Protein AF-A0A2H1V3Q8-F1 (afdb_monomer_lite)

Radius of gyration: 30.47 Å; chains: 1; bounding box: 80×44×87 Å

Structure (mmCIF, N/CA/C/O backbone):
data_AF-A0A2H1V3Q8-F1
#
_entry.id   AF-A0A2H1V3Q8-F1
#
loop_
_atom_site.group_PDB
_atom_site.id
_atom_site.type_symbol
_atom_site.label_atom_id
_atom_site.label_alt_id
_atom_site.label_comp_id
_atom_site.label_asym_id
_atom_site.label_entity_id
_atom_site.label_seq_id
_atom_site.pdbx_PDB_ins_code
_atom_site.Cartn_x
_atom_site.Cartn_y
_atom_site.Cartn_z
_atom_site.occupancy
_atom_site.B_iso_or_equiv
_atom_site.auth_seq_id
_atom_site.auth_comp_id
_atom_site.auth_asym_id
_atom_site.auth_atom_id
_atom_site.pdbx_PDB_model_num
ATOM 1 N N . MET A 1 1 ? 5.067 -3.163 21.304 1.00 70.62 1 MET A N 1
ATOM 2 C CA . MET A 1 1 ? 4.762 -2.898 19.875 1.00 70.62 1 MET A CA 1
ATOM 3 C C . MET A 1 1 ? 5.291 -3.919 18.866 1.00 70.62 1 MET A C 1
ATOM 5 O O . MET A 1 1 ? 4.981 -3.792 17.690 1.00 70.62 1 MET A O 1
ATOM 9 N N . ARG A 1 2 ? 6.095 -4.926 19.246 1.00 89.44 2 ARG A N 1
ATOM 10 C CA . ARG A 1 2 ? 6.571 -5.943 18.286 1.00 89.44 2 ARG A CA 1
ATOM 11 C C . ARG A 1 2 ? 5.423 -6.778 17.700 1.00 89.44 2 ARG A C 1
ATOM 13 O O . ARG A 1 2 ? 5.273 -6.807 16.493 1.00 89.44 2 ARG A O 1
ATOM 20 N N . TYR A 1 3 ? 4.534 -7.280 18.555 1.00 93.00 3 TYR A N 1
ATOM 21 C CA . TYR A 1 3 ? 3.376 -8.069 18.127 1.00 93.00 3 TYR A CA 1
ATOM 22 C C . TYR A 1 3 ? 2.472 -7.356 17.104 1.00 93.00 3 TYR A C 1
ATOM 24 O O . TYR A 1 3 ? 2.103 -7.949 16.103 1.00 93.00 3 TYR A O 1
ATOM 32 N N . LEU A 1 4 ? 2.186 -6.057 17.292 1.00 94.38 4 LEU A N 1
ATOM 33 C CA . LEU A 1 4 ? 1.396 -5.279 16.326 1.00 94.38 4 LEU A CA 1
ATOM 34 C C . LEU A 1 4 ? 2.065 -5.185 14.949 1.00 94.38 4 LEU A C 1
ATOM 36 O O . LEU A 1 4 ? 1.365 -5.090 13.951 1.00 94.38 4 LEU A O 1
ATOM 40 N N . ARG A 1 5 ? 3.401 -5.175 14.891 1.00 94.12 5 ARG A N 1
ATOM 41 C CA . ARG A 1 5 ? 4.148 -5.106 13.629 1.00 94.12 5 ARG A CA 1
ATOM 42 C C . ARG A 1 5 ? 4.203 -6.453 12.927 1.00 94.12 5 ARG A C 1
ATOM 44 O O . ARG A 1 5 ? 4.093 -6.480 11.70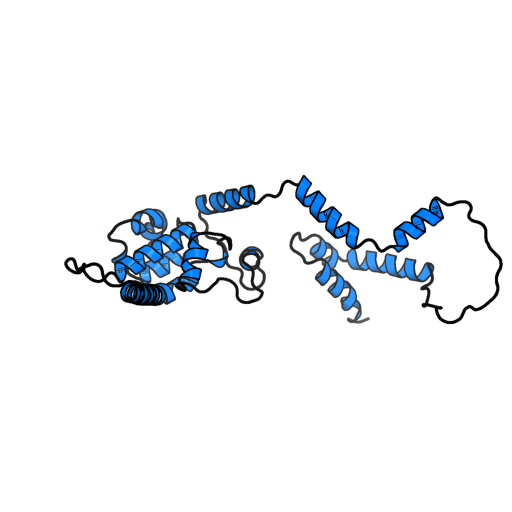6 1.00 94.12 5 ARG A O 1
ATOM 51 N N . ASP A 1 6 ? 4.365 -7.517 13.705 1.00 93.56 6 ASP A N 1
ATOM 52 C CA . ASP A 1 6 ? 4.513 -8.882 13.208 1.00 93.56 6 ASP A CA 1
ATOM 53 C C . ASP A 1 6 ? 3.163 -9.440 12.717 1.00 93.56 6 ASP A C 1
ATOM 55 O O . ASP A 1 6 ? 3.087 -10.018 11.641 1.00 93.56 6 ASP A O 1
ATOM 59 N N . GLU A 1 7 ? 2.076 -9.161 13.443 1.00 94.19 7 GLU A N 1
ATOM 60 C CA . GLU A 1 7 ? 0.711 -9.621 13.137 1.00 94.19 7 GLU A CA 1
ATOM 61 C C . GLU A 1 7 ? -0.186 -8.495 12.601 1.00 94.19 7 GLU A C 1
ATOM 63 O O . GLU A 1 7 ? -1.403 -8.478 12.814 1.00 94.19 7 GLU A O 1
ATOM 68 N N . PHE A 1 8 ? 0.410 -7.508 11.924 1.00 94.75 8 PHE A N 1
ATOM 69 C CA . PHE A 1 8 ? -0.298 -6.293 11.522 1.00 94.75 8 PHE A CA 1
ATOM 70 C C . PHE A 1 8 ? -1.558 -6.573 10.684 1.00 94.75 8 PHE A C 1
ATOM 72 O O . PHE A 1 8 ? -2.631 -6.096 11.068 1.00 94.75 8 PHE A O 1
ATOM 79 N N . PRO A 1 9 ? -1.512 -7.359 9.587 1.00 93.06 9 PRO A N 1
ATOM 80 C CA . PRO A 1 9 ? -2.703 -7.620 8.780 1.00 93.06 9 PRO A CA 1
ATOM 81 C C . PRO A 1 9 ? -3.787 -8.357 9.576 1.00 93.06 9 PRO A C 1
ATOM 83 O O . PRO A 1 9 ? -4.965 -8.006 9.479 1.00 93.06 9 PRO A O 1
ATOM 86 N N . THR A 1 10 ? -3.387 -9.326 10.405 1.00 94.31 10 THR A N 1
ATOM 87 C CA . THR A 1 10 ? -4.274 -10.129 11.256 1.00 94.31 10 THR A CA 1
ATOM 88 C C . THR A 1 10 ? -5.027 -9.243 12.246 1.00 94.31 10 THR A C 1
ATOM 90 O O . THR A 1 10 ? -6.260 -9.220 12.254 1.00 94.31 10 THR A O 1
ATOM 93 N N . ILE A 1 11 ? -4.302 -8.438 13.026 1.00 95.00 11 ILE A N 1
ATOM 94 C CA . ILE A 1 11 ? -4.870 -7.552 14.051 1.00 95.00 11 ILE A CA 1
ATOM 95 C C . ILE A 1 11 ? -5.760 -6.485 13.416 1.00 95.00 11 ILE A C 1
ATOM 97 O O . ILE A 1 11 ? -6.871 -6.228 13.885 1.00 95.00 11 ILE A O 1
ATOM 101 N N . MET A 1 12 ? -5.299 -5.876 12.324 1.00 95.50 12 MET A N 1
ATOM 102 C CA . MET A 1 12 ? -6.050 -4.822 11.650 1.00 95.50 12 MET A CA 1
ATOM 103 C C . MET A 1 12 ? -7.284 -5.361 10.927 1.00 95.50 12 MET A C 1
ATO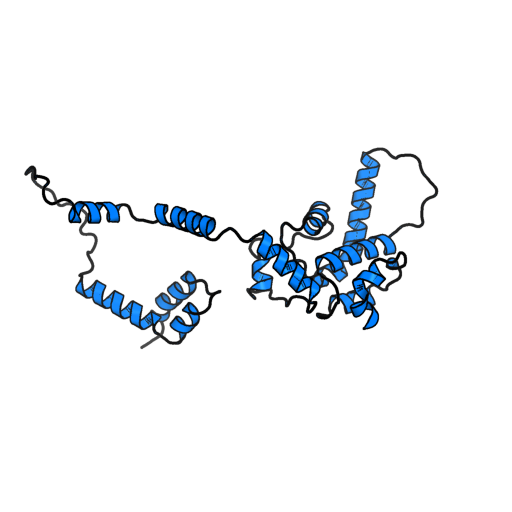M 105 O O . MET A 1 12 ? -8.206 -4.596 10.656 1.00 95.50 12 MET A O 1
ATOM 109 N N . SER A 1 13 ? -7.346 -6.664 10.638 1.00 93.94 13 SER A N 1
ATOM 110 C CA . SER A 1 13 ? -8.545 -7.284 10.080 1.00 93.94 13 SER A CA 1
ATOM 111 C C . SER A 1 13 ? -9.676 -7.453 11.106 1.00 93.94 13 SER A C 1
ATOM 113 O O . SER A 1 13 ? -10.846 -7.498 10.714 1.00 93.94 13 SER A O 1
ATOM 115 N N . ALA A 1 14 ? -9.352 -7.482 12.403 1.00 93.06 14 ALA A N 1
ATOM 116 C CA . ALA A 1 14 ? -10.314 -7.702 13.474 1.00 93.06 14 ALA A CA 1
ATOM 117 C C . ALA A 1 14 ? -11.310 -6.538 13.624 1.00 93.06 14 ALA A C 1
ATOM 119 O O . ALA A 1 14 ? -10.984 -5.365 13.422 1.00 93.06 14 ALA A O 1
ATOM 120 N N . GLY A 1 15 ? -12.534 -6.847 14.066 1.00 88.31 15 GLY A N 1
ATOM 121 C CA . GLY A 1 15 ? -13.570 -5.836 14.321 1.00 88.31 15 GLY A CA 1
ATOM 122 C C . GLY A 1 15 ? -13.213 -4.844 15.438 1.00 88.31 15 GLY A C 1
ATOM 123 O O . GLY A 1 15 ? -13.763 -3.749 15.498 1.00 88.31 15 GLY A O 1
ATOM 124 N N . SER A 1 16 ? -12.257 -5.195 16.300 1.00 90.06 16 SER A N 1
ATOM 125 C CA . SER A 1 16 ? -11.745 -4.347 17.378 1.00 90.06 16 SER A CA 1
ATOM 126 C C . SER A 1 16 ? -10.617 -3.404 16.948 1.00 90.06 16 SER A C 1
ATOM 128 O O . SER A 1 16 ? -10.132 -2.651 17.794 1.00 90.06 16 SER A O 1
ATOM 130 N N . CYS A 1 17 ? -10.212 -3.394 15.669 1.00 92.50 17 CYS A N 1
ATOM 131 C CA . CYS A 1 17 ? -9.085 -2.582 15.195 1.00 92.50 17 CYS A CA 1
ATOM 132 C C . CYS A 1 17 ? -9.222 -1.097 15.568 1.00 92.50 17 CYS A C 1
ATOM 134 O O . CYS A 1 17 ? -8.242 -0.493 15.982 1.00 92.50 17 CYS A O 1
ATOM 136 N N . GLY A 1 18 ? -10.434 -0.528 15.556 1.00 91.06 18 GLY A N 1
ATOM 137 C CA . GLY A 1 18 ? -10.679 0.869 15.943 1.00 91.06 18 GLY A CA 1
ATOM 138 C C . GLY A 1 18 ? -10.315 1.231 17.393 1.00 91.06 18 GLY A C 1
ATOM 139 O O . GLY A 1 18 ? -10.232 2.412 17.714 1.00 91.06 18 GLY A O 1
ATOM 140 N N . ARG A 1 19 ? -10.071 0.246 18.273 1.00 91.94 19 ARG A N 1
ATOM 141 C CA . ARG A 1 19 ? -9.612 0.469 19.660 1.00 91.94 19 ARG A CA 1
ATOM 142 C C . ARG A 1 19 ? -8.103 0.689 19.770 1.00 91.94 19 ARG A C 1
ATOM 144 O O . ARG A 1 19 ? -7.624 1.071 20.834 1.00 91.94 19 ARG A O 1
ATOM 151 N N . ILE A 1 20 ? -7.350 0.415 18.706 1.00 93.62 20 ILE A N 1
ATOM 152 C CA . ILE A 1 20 ? -5.897 0.590 18.695 1.00 93.62 20 ILE A CA 1
ATOM 153 C C . ILE A 1 20 ? -5.599 2.093 18.782 1.00 93.62 20 ILE A C 1
ATOM 155 O O . ILE A 1 20 ? -6.117 2.856 17.960 1.00 93.62 20 ILE A O 1
ATOM 159 N N . PRO A 1 21 ? -4.779 2.546 19.747 1.00 93.44 21 PRO A N 1
ATOM 160 C CA . PRO A 1 21 ? -4.466 3.960 19.876 1.00 93.44 21 PRO A CA 1
ATOM 161 C C . PRO A 1 21 ? -3.653 4.432 18.668 1.00 93.44 21 PRO A C 1
ATOM 163 O O . PRO A 1 21 ? -2.758 3.733 18.189 1.00 93.44 21 PRO A O 1
ATOM 166 N N . GLY A 1 22 ? -3.935 5.648 18.195 1.00 92.62 22 GLY A N 1
ATOM 167 C CA . GLY A 1 22 ? -3.263 6.216 17.022 1.00 92.62 22 GLY A CA 1
ATOM 168 C C . GLY A 1 22 ? -1.739 6.305 17.171 1.00 92.62 22 GLY A C 1
ATOM 169 O O . GLY A 1 22 ? -1.027 6.134 16.188 1.00 92.62 22 GLY A O 1
ATOM 170 N N . SER A 1 23 ? -1.231 6.481 18.397 1.00 94.25 23 SER A N 1
ATOM 171 C CA . SER A 1 23 ? 0.207 6.468 18.702 1.00 94.25 23 SER A CA 1
ATOM 172 C C . SER A 1 23 ? 0.860 5.099 18.486 1.00 94.25 23 SER A C 1
ATOM 174 O O . SER A 1 23 ? 1.984 5.020 18.002 1.00 94.25 23 SER A O 1
ATOM 176 N N . ALA A 1 24 ? 0.155 4.005 18.793 1.00 94.44 24 ALA A N 1
ATOM 177 C CA . ALA A 1 24 ? 0.656 2.661 18.508 1.00 94.44 24 ALA A CA 1
ATOM 178 C C . ALA A 1 24 ? 0.718 2.394 17.009 1.00 94.44 24 ALA A C 1
ATOM 180 O O . ALA A 1 24 ? 1.655 1.767 16.511 1.00 94.44 24 ALA A O 1
ATOM 181 N N . LEU A 1 25 ? -0.292 2.886 16.293 1.00 95.12 25 LEU A N 1
ATOM 182 C CA . LEU A 1 25 ? -0.381 2.744 14.853 1.00 95.12 25 LEU A CA 1
ATOM 183 C C . LEU A 1 25 ? 0.705 3.563 14.144 1.00 95.12 25 LEU A C 1
ATOM 185 O O . LEU A 1 25 ? 1.335 3.053 13.221 1.00 95.12 25 LEU A O 1
ATOM 189 N N . SER A 1 26 ? 0.984 4.788 14.601 1.00 95.31 26 SER A N 1
ATOM 190 C CA . SER A 1 26 ? 2.069 5.603 14.048 1.00 95.31 26 SER A CA 1
ATOM 191 C C . SER A 1 26 ? 3.443 4.971 14.289 1.00 95.31 26 SER A C 1
ATOM 193 O O . SER A 1 26 ? 4.238 4.881 13.354 1.00 95.31 26 SER A O 1
ATOM 195 N N . GLU A 1 27 ? 3.708 4.447 15.490 1.00 95.06 27 GLU A N 1
ATOM 196 C CA . GLU A 1 27 ? 4.962 3.745 15.797 1.00 95.06 27 GLU A CA 1
ATOM 197 C C . GLU A 1 27 ? 5.144 2.489 14.924 1.00 95.06 27 GLU A C 1
ATOM 199 O O . GLU A 1 27 ? 6.227 2.246 14.381 1.00 95.06 27 GLU A O 1
ATOM 204 N N . ALA A 1 28 ? 4.073 1.713 14.723 1.00 95.19 28 ALA A N 1
ATOM 205 C CA . ALA A 1 28 ? 4.101 0.537 13.857 1.00 95.19 28 ALA A CA 1
ATOM 206 C C . ALA A 1 28 ? 4.365 0.906 12.385 1.00 95.19 28 ALA A C 1
ATOM 208 O O . ALA A 1 28 ? 5.244 0.311 11.758 1.00 95.19 28 ALA A O 1
ATOM 209 N N . LEU A 1 29 ? 3.658 1.907 11.846 1.00 94.56 29 LEU A N 1
ATOM 210 C CA . LEU A 1 29 ? 3.793 2.348 10.451 1.00 94.56 29 LEU A CA 1
ATOM 211 C C . LEU A 1 29 ? 5.137 3.025 10.162 1.00 94.56 29 LEU A C 1
ATOM 213 O O . LEU A 1 29 ? 5.657 2.890 9.051 1.00 94.56 29 LEU A O 1
ATOM 217 N N . ALA A 1 30 ? 5.721 3.723 11.137 1.00 93.00 30 ALA A N 1
ATOM 218 C CA . ALA A 1 30 ? 7.053 4.307 11.002 1.00 93.00 30 ALA A CA 1
ATOM 219 C C . ALA A 1 30 ? 8.138 3.228 10.833 1.00 93.00 30 ALA A C 1
ATOM 221 O O . ALA A 1 30 ? 9.133 3.444 10.135 1.00 93.00 30 ALA A O 1
ATOM 222 N N . SER A 1 31 ? 7.931 2.046 11.423 1.00 92.56 31 SER A N 1
ATOM 223 C CA . SER A 1 31 ? 8.904 0.958 11.395 1.00 92.56 31 SER A CA 1
ATOM 224 C C . SER A 1 31 ? 9.103 0.384 9.980 1.00 92.56 31 SER A C 1
ATOM 226 O O . SER A 1 31 ? 8.129 0.054 9.300 1.00 92.56 31 SER A O 1
ATOM 228 N N . PRO A 1 32 ? 10.356 0.188 9.524 1.00 90.12 32 PRO A N 1
ATOM 229 C CA . PRO A 1 32 ? 10.631 -0.464 8.243 1.00 90.12 32 PRO A CA 1
ATOM 230 C C . PRO A 1 32 ? 10.339 -1.973 8.254 1.00 90.12 32 PRO A C 1
ATOM 232 O O . PRO A 1 32 ? 10.250 -2.562 7.185 1.00 90.12 32 PRO A O 1
ATOM 235 N N . PHE A 1 33 ? 10.160 -2.587 9.428 1.00 91.94 33 PHE A N 1
ATOM 236 C CA . PHE A 1 33 ? 9.947 -4.032 9.603 1.00 91.94 33 PHE A CA 1
ATOM 237 C C . PHE A 1 33 ? 8.475 -4.430 9.790 1.00 91.94 33 PHE A C 1
ATOM 239 O O . PHE A 1 33 ? 8.187 -5.533 10.250 1.00 91.94 33 PHE A O 1
ATOM 246 N N . LEU A 1 34 ? 7.540 -3.527 9.482 1.00 93.44 34 LEU A N 1
ATOM 247 C CA . LEU A 1 34 ? 6.111 -3.835 9.483 1.00 93.44 34 LEU A CA 1
ATOM 248 C C . LEU A 1 34 ? 5.831 -5.006 8.526 1.00 93.44 34 LEU A C 1
ATOM 250 O O . LEU A 1 34 ? 6.180 -4.916 7.349 1.00 93.44 34 LEU A O 1
ATOM 254 N N . GLN A 1 35 ? 5.187 -6.069 9.012 1.00 93.25 35 GLN A N 1
ATOM 255 C CA . GLN A 1 35 ? 4.843 -7.252 8.215 1.00 93.25 35 GLN A CA 1
ATOM 256 C C . GLN A 1 35 ? 3.577 -7.010 7.378 1.00 93.25 35 GLN A C 1
ATOM 258 O O . 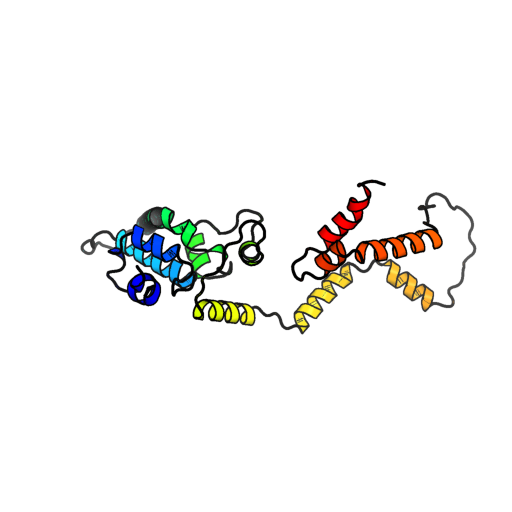GLN A 1 35 ? 2.560 -7.685 7.529 1.00 93.25 35 GLN A O 1
ATOM 263 N N . ALA A 1 36 ? 3.609 -5.973 6.544 1.00 91.88 36 ALA A N 1
ATOM 264 C CA . ALA A 1 36 ? 2.527 -5.622 5.637 1.00 91.88 36 ALA A CA 1
ATOM 265 C C . ALA A 1 36 ? 3.069 -4.866 4.419 1.00 91.88 36 ALA A C 1
ATOM 267 O O . ALA A 1 36 ? 3.982 -4.045 4.549 1.00 91.88 36 ALA A O 1
ATOM 268 N N . SER A 1 37 ? 2.478 -5.104 3.247 1.00 90.50 37 SER A N 1
ATOM 269 C CA . SER A 1 37 ? 2.696 -4.252 2.073 1.00 90.50 37 SER A CA 1
ATOM 270 C C . SER A 1 37 ? 2.075 -2.868 2.266 1.00 90.50 37 SER A C 1
ATOM 272 O O . SER A 1 37 ? 1.201 -2.681 3.116 1.00 90.50 37 SER A O 1
ATOM 274 N N . GLU A 1 38 ? 2.482 -1.875 1.470 1.00 89.62 38 GLU A N 1
ATOM 275 C CA . GLU A 1 38 ? 1.900 -0.525 1.578 1.00 89.62 38 GLU A CA 1
ATOM 276 C C . GLU A 1 38 ? 0.400 -0.520 1.236 1.00 89.62 38 GLU A C 1
ATOM 278 O O . GLU A 1 38 ? -0.382 0.207 1.849 1.00 89.62 38 GLU A O 1
ATOM 283 N N . ALA A 1 39 ? -0.041 -1.404 0.334 1.00 89.25 39 ALA A N 1
ATOM 284 C CA . ALA A 1 39 ? -1.456 -1.585 0.015 1.00 89.25 39 ALA A CA 1
ATOM 285 C C . ALA A 1 39 ? -2.231 -2.177 1.204 1.00 89.25 39 ALA A C 1
ATOM 287 O O . ALA A 1 39 ? -3.333 -1.722 1.534 1.00 89.25 39 ALA A O 1
ATOM 288 N N . GLN A 1 40 ? -1.652 -3.175 1.881 1.00 92.38 40 GLN A N 1
ATOM 289 C CA . GLN A 1 40 ? -2.215 -3.745 3.106 1.00 92.38 40 GLN A CA 1
ATOM 290 C C . GLN A 1 40 ? -2.250 -2.713 4.237 1.00 92.38 40 GLN A C 1
ATOM 292 O O . GLN A 1 40 ? -3.274 -2.601 4.914 1.00 92.38 40 GLN A O 1
ATOM 297 N N . ALA A 1 41 ? -1.183 -1.928 4.403 1.00 93.94 41 ALA A N 1
ATOM 298 C CA . ALA A 1 41 ? -1.107 -0.844 5.373 1.00 93.94 41 ALA A CA 1
ATOM 299 C C . ALA A 1 41 ? -2.198 0.203 5.121 1.00 93.94 41 ALA A C 1
ATOM 301 O O . ALA A 1 41 ? -2.988 0.490 6.019 1.00 93.94 41 ALA A O 1
ATOM 302 N N . LEU A 1 42 ? -2.333 0.701 3.890 1.00 93.75 42 LEU A N 1
ATOM 303 C CA . LEU A 1 42 ? -3.369 1.671 3.536 1.00 93.75 42 LEU A CA 1
ATOM 304 C C . LEU A 1 42 ? -4.781 1.115 3.793 1.00 93.75 42 LEU A C 1
ATOM 306 O O . LEU A 1 42 ? -5.601 1.778 4.432 1.00 93.75 42 LEU A O 1
ATOM 310 N N . ARG A 1 43 ? -5.063 -0.125 3.372 1.00 94.50 43 ARG A N 1
ATOM 311 C CA . ARG A 1 43 ? -6.359 -0.786 3.616 1.00 94.50 43 ARG A CA 1
ATOM 312 C C . ARG A 1 43 ? -6.662 -0.936 5.109 1.00 94.50 43 ARG A C 1
ATOM 314 O O . ARG A 1 43 ? -7.793 -0.696 5.537 1.00 94.50 43 ARG A O 1
ATOM 321 N N . ALA A 1 44 ? -5.669 -1.345 5.890 1.00 94.94 44 ALA A N 1
ATOM 322 C CA . ALA A 1 44 ? -5.777 -1.519 7.331 1.00 94.94 44 ALA A CA 1
ATOM 323 C C . ALA A 1 44 ? -6.072 -0.193 8.037 1.00 94.94 44 ALA A C 1
ATOM 325 O O . ALA A 1 44 ? -6.996 -0.122 8.847 1.00 94.94 44 ALA A O 1
ATOM 326 N N . VAL A 1 45 ? -5.344 0.873 7.699 1.00 95.00 45 VAL A N 1
ATOM 327 C CA . VAL A 1 45 ? -5.550 2.182 8.326 1.00 95.00 45 VAL A CA 1
ATOM 328 C C . VAL A 1 45 ? -6.895 2.789 7.918 1.00 95.00 45 VAL A C 1
ATOM 330 O O . VAL A 1 45 ? -7.577 3.354 8.768 1.00 95.00 45 VAL A O 1
ATOM 333 N N . LEU A 1 46 ? -7.348 2.606 6.673 1.00 93.31 46 LEU A N 1
ATOM 334 C CA . LEU A 1 46 ? -8.704 3.003 6.262 1.00 93.31 46 LEU A CA 1
ATOM 335 C C . LEU A 1 46 ? -9.783 2.303 7.097 1.00 93.31 46 LEU A C 1
ATOM 337 O O . LEU A 1 46 ? -10.750 2.939 7.517 1.00 93.31 46 LEU A O 1
ATOM 341 N N . ARG A 1 47 ? -9.608 1.004 7.366 1.00 93.69 47 ARG A N 1
ATOM 342 C CA . ARG A 1 47 ? -10.520 0.237 8.225 1.00 93.69 47 ARG A CA 1
ATOM 343 C C . ARG A 1 47 ? -10.481 0.734 9.669 1.00 93.69 47 ARG A C 1
ATOM 345 O O . ARG A 1 47 ? -11.537 0.932 10.263 1.00 93.69 47 ARG A O 1
ATOM 352 N N . TRP A 1 48 ? -9.288 0.971 10.208 1.00 95.31 48 TRP A N 1
ATOM 353 C CA . TRP A 1 48 ? -9.106 1.534 11.544 1.00 95.31 48 TRP A CA 1
ATOM 354 C C . TRP A 1 48 ? -9.770 2.903 11.677 1.00 95.31 48 TRP A C 1
ATOM 356 O O . TRP A 1 48 ? -10.537 3.106 12.611 1.00 95.31 48 TRP A O 1
ATOM 366 N N . ALA A 1 49 ? -9.547 3.808 10.722 1.00 92.44 49 ALA A N 1
ATOM 367 C CA . ALA A 1 49 ? -10.127 5.147 10.729 1.00 92.44 49 ALA A CA 1
ATOM 368 C C . ALA A 1 49 ? -11.659 5.081 10.675 1.00 92.44 49 ALA A C 1
ATOM 370 O O . ALA A 1 49 ? -12.335 5.757 11.449 1.00 92.44 49 ALA A O 1
ATOM 371 N N . ALA A 1 50 ? -12.206 4.206 9.824 1.00 90.00 50 ALA A N 1
ATOM 372 C CA . ALA A 1 50 ? -13.644 3.974 9.744 1.00 90.00 50 ALA A CA 1
ATOM 373 C C . ALA A 1 50 ? -14.218 3.417 11.057 1.00 90.00 50 ALA A C 1
ATOM 375 O O . ALA A 1 50 ? -15.274 3.866 11.486 1.00 90.00 50 ALA A O 1
ATOM 376 N N . ALA A 1 51 ? -13.529 2.478 11.711 1.00 88.81 51 ALA A N 1
ATOM 377 C CA . ALA A 1 51 ? -13.973 1.879 12.970 1.00 88.81 51 ALA A CA 1
ATOM 378 C C . ALA A 1 51 ? -13.823 2.831 14.171 1.00 88.81 51 ALA A C 1
ATOM 380 O O . ALA A 1 51 ? -14.700 2.882 15.027 1.00 88.81 51 ALA A O 1
ATOM 381 N N . ALA A 1 52 ? -12.743 3.612 14.224 1.00 86.81 52 ALA A N 1
ATOM 382 C CA . ALA A 1 52 ? -12.476 4.585 15.283 1.00 86.81 52 ALA A CA 1
ATOM 383 C C . ALA A 1 52 ? -13.398 5.815 15.206 1.00 86.81 52 ALA A C 1
ATOM 385 O O . ALA A 1 52 ? -13.588 6.510 16.203 1.00 86.81 52 ALA A O 1
ATOM 386 N N . ARG A 1 53 ? -13.947 6.103 14.018 1.00 80.69 53 ARG A N 1
ATOM 387 C CA . ARG A 1 53 ? -14.885 7.209 13.763 1.00 80.69 53 ARG A CA 1
ATOM 388 C C . ARG A 1 53 ? -16.305 6.734 13.472 1.00 80.69 53 ARG A C 1
ATOM 390 O O . ARG A 1 53 ? -17.153 7.558 13.134 1.00 80.69 53 ARG A O 1
ATOM 397 N N . ALA A 1 54 ? -16.575 5.433 13.591 1.00 68.50 54 ALA A N 1
ATOM 398 C CA . ALA A 1 54 ? -17.915 4.908 13.401 1.00 68.50 54 ALA A CA 1
ATOM 399 C C . ALA A 1 54 ? -18.832 5.532 14.464 1.00 68.50 54 ALA A C 1
ATOM 401 O O . ALA A 1 54 ? -18.579 5.351 15.659 1.00 68.50 54 ALA A O 1
ATOM 402 N N . PRO A 1 55 ? -19.894 6.260 14.075 1.00 57.75 55 PRO A N 1
ATOM 403 C CA . PRO A 1 55 ? -20.937 6.582 15.032 1.00 57.75 55 PRO A CA 1
ATOM 404 C C . PRO A 1 55 ? -21.534 5.266 15.546 1.00 57.75 55 PRO A C 1
ATOM 406 O O . PRO A 1 55 ? -21.650 4.301 14.783 1.00 57.75 55 PRO A O 1
ATOM 409 N N . ALA A 1 56 ? -21.913 5.223 16.828 1.00 53.38 56 ALA A N 1
ATOM 410 C CA . ALA A 1 56 ? -22.705 4.122 17.376 1.00 53.38 56 ALA A CA 1
ATOM 411 C C . ALA A 1 56 ? -23.865 3.815 16.410 1.00 53.38 56 ALA A C 1
ATOM 413 O O . ALA A 1 56 ? -24.437 4.766 15.863 1.00 53.38 56 ALA A O 1
ATOM 414 N N . PRO A 1 57 ? -24.173 2.533 16.127 1.00 48.75 57 PRO A N 1
ATOM 415 C CA . PRO A 1 57 ? -25.101 2.184 15.062 1.00 48.75 57 PRO A CA 1
ATOM 416 C C . PRO A 1 57 ? -26.423 2.922 15.291 1.00 48.75 57 PRO A C 1
ATOM 418 O O . PRO A 1 57 ? -27.055 2.710 16.328 1.00 48.75 57 PRO A O 1
ATOM 421 N N . PRO A 1 58 ? -26.848 3.812 14.374 1.00 48.62 58 PRO A N 1
ATOM 422 C CA . PRO A 1 58 ? -28.164 4.399 14.498 1.00 48.62 58 PRO A CA 1
ATOM 423 C C . PRO A 1 58 ? -29.185 3.282 14.291 1.00 48.62 58 PRO A C 1
ATOM 425 O O . PRO A 1 58 ? -29.076 2.505 13.336 1.00 48.62 58 PRO A O 1
ATOM 428 N N . ALA A 1 59 ? -30.166 3.202 15.191 1.00 50.22 59 ALA A N 1
ATOM 429 C CA . ALA A 1 59 ? -31.352 2.384 14.991 1.00 50.22 59 ALA A CA 1
ATOM 430 C C . ALA A 1 59 ? -31.920 2.688 13.596 1.00 50.22 59 ALA A C 1
ATOM 432 O O . ALA A 1 59 ? -32.011 3.849 13.200 1.00 50.22 59 ALA A O 1
ATOM 433 N N . ALA A 1 60 ? -32.191 1.626 12.838 1.00 53.91 60 ALA A N 1
ATOM 434 C CA . ALA A 1 60 ? -32.540 1.639 11.424 1.00 53.91 60 ALA A CA 1
ATOM 435 C C . ALA A 1 60 ? -33.386 2.858 11.012 1.00 53.91 60 ALA A C 1
ATOM 437 O O . ALA A 1 60 ? -34.512 3.023 11.475 1.00 53.91 60 ALA A O 1
ATOM 438 N N . TRP A 1 61 ? -32.860 3.684 10.102 1.00 50.97 61 TRP A N 1
ATOM 439 C CA . TRP A 1 61 ? -33.623 4.776 9.498 1.00 50.97 61 TRP A CA 1
ATOM 440 C C . TRP A 1 61 ? -33.929 4.527 8.017 1.00 50.97 61 TRP A C 1
ATOM 442 O O . TRP A 1 61 ? -33.157 3.842 7.335 1.00 50.97 61 TRP A O 1
ATOM 452 N N . PRO A 1 62 ? -35.047 5.085 7.504 1.00 55.47 62 PRO A N 1
ATOM 453 C CA . PRO A 1 62 ? -35.501 4.878 6.133 1.00 55.47 62 PRO A CA 1
ATOM 454 C C . PRO A 1 62 ? -34.486 5.381 5.100 1.00 55.47 62 PRO A C 1
ATOM 456 O O . PRO A 1 62 ? -33.696 6.290 5.358 1.00 55.47 62 PRO A O 1
ATOM 459 N N . ARG A 1 63 ? -34.522 4.799 3.895 1.00 57.72 63 ARG A N 1
ATOM 460 C CA . ARG A 1 63 ? -33.653 5.153 2.761 1.00 57.72 63 ARG A CA 1
ATOM 461 C C . ARG A 1 63 ? -33.713 6.660 2.460 1.00 57.72 63 ARG A C 1
ATOM 463 O O . ARG A 1 63 ? -34.675 7.141 1.875 1.00 57.72 63 ARG A O 1
ATOM 470 N N . ALA A 1 64 ? -32.657 7.384 2.821 1.00 58.50 64 ALA A N 1
ATOM 471 C CA . ALA A 1 64 ? -32.555 8.823 2.605 1.00 58.50 64 ALA A CA 1
ATOM 472 C C . ALA A 1 64 ? -32.344 9.191 1.107 1.00 58.50 64 ALA A C 1
ATOM 474 O O . ALA A 1 64 ? -31.755 8.400 0.349 1.00 58.50 64 ALA A O 1
ATOM 475 N N . PRO A 1 65 ? -32.783 10.388 0.656 1.00 68.94 65 PRO A N 1
ATOM 476 C CA . PRO A 1 65 ? -32.637 10.845 -0.730 1.00 68.94 65 PRO A CA 1
ATOM 477 C C . PRO A 1 65 ? -31.177 10.844 -1.218 1.00 68.94 65 PRO A C 1
ATOM 479 O O . PRO A 1 65 ? -30.237 10.955 -0.430 1.00 68.94 65 PRO A O 1
ATOM 482 N N . SER A 1 66 ? -30.947 10.743 -2.530 1.00 66.00 66 SER A N 1
ATOM 483 C CA . SER A 1 66 ? -29.595 10.673 -3.128 1.00 66.00 66 SER A CA 1
ATOM 484 C C . SER A 1 66 ? -28.670 11.838 -2.736 1.00 66.00 66 SER A C 1
ATOM 486 O O . SER A 1 66 ? -27.492 11.596 -2.471 1.00 66.00 66 SER A O 1
ATOM 488 N N . HIS A 1 67 ? -29.183 13.070 -2.614 1.00 66.56 67 HIS A N 1
ATOM 489 C CA . HIS A 1 67 ? -28.368 14.225 -2.203 1.00 66.56 67 HIS A CA 1
ATOM 490 C C . HIS A 1 67 ? -27.852 14.086 -0.759 1.00 66.56 67 HIS A C 1
ATOM 492 O O . HIS A 1 67 ? -26.689 14.374 -0.484 1.00 66.56 67 HIS A O 1
ATOM 498 N N . THR A 1 68 ? -28.684 13.572 0.155 1.00 63.22 68 THR A N 1
ATOM 499 C CA . THR A 1 68 ? -28.293 13.335 1.556 1.00 63.22 68 THR A CA 1
ATOM 500 C C . THR A 1 68 ? -27.278 12.201 1.669 1.00 63.22 68 THR A C 1
ATOM 502 O O . THR A 1 68 ? -26.381 12.254 2.507 1.00 63.22 68 THR A O 1
ATOM 505 N N . ARG A 1 69 ? -27.356 11.198 0.779 1.00 65.81 69 ARG A N 1
ATOM 506 C CA . ARG A 1 69 ? -26.365 10.117 0.688 1.00 65.81 69 ARG A CA 1
ATOM 507 C C . ARG A 1 69 ? -25.000 10.635 0.242 1.00 65.81 69 ARG A C 1
ATOM 509 O O . ARG A 1 69 ? -23.997 10.197 0.798 1.00 65.81 69 ARG A O 1
ATOM 516 N N . ARG A 1 70 ? -24.957 11.569 -0.717 1.00 69.38 70 ARG A N 1
ATOM 517 C CA . ARG A 1 70 ? -23.706 12.197 -1.169 1.00 69.38 70 ARG A CA 1
ATOM 518 C C . ARG A 1 70 ? -23.097 13.079 -0.079 1.00 69.38 70 ARG A C 1
ATOM 520 O O . ARG A 1 70 ? -21.971 12.819 0.313 1.00 69.38 70 ARG A O 1
ATOM 527 N N . ALA A 1 71 ? -23.875 13.988 0.508 1.00 65.88 71 ALA A N 1
ATOM 528 C CA . ALA A 1 71 ? -23.406 14.833 1.610 1.00 65.88 71 ALA A CA 1
ATOM 529 C C . ALA A 1 71 ? -22.914 14.014 2.822 1.00 65.88 71 ALA A C 1
ATOM 531 O O . ALA A 1 71 ? -21.885 14.330 3.416 1.00 65.88 71 ALA A O 1
ATOM 532 N N . ARG A 1 72 ? -23.599 12.909 3.160 1.00 67.12 72 ARG A N 1
ATOM 533 C CA . ARG A 1 72 ? -23.161 11.985 4.221 1.00 67.12 72 ARG A CA 1
ATOM 534 C C . ARG A 1 72 ? -21.856 11.273 3.870 1.00 67.12 72 ARG A C 1
ATOM 536 O O . ARG A 1 72 ? -21.024 11.067 4.750 1.00 67.12 72 ARG A O 1
ATOM 543 N N . ARG A 1 73 ? -21.685 10.872 2.608 1.00 77.31 73 ARG A N 1
ATOM 544 C CA . ARG A 1 73 ? -20.439 10.273 2.123 1.00 77.31 73 ARG A CA 1
ATOM 545 C C . ARG A 1 73 ? -19.293 11.276 2.193 1.00 77.31 73 ARG A C 1
ATOM 547 O O . ARG A 1 73 ? -18.244 10.911 2.698 1.00 77.31 73 ARG A O 1
ATOM 554 N N . ASP A 1 74 ? -19.511 12.514 1.762 1.00 76.19 74 ASP A N 1
ATOM 555 C CA . ASP A 1 74 ? -18.486 13.561 1.773 1.00 76.19 74 ASP A CA 1
ATOM 556 C C . ASP A 1 74 ? -18.060 13.908 3.212 1.00 76.19 74 ASP A C 1
ATOM 558 O O . ASP A 1 74 ? -16.868 14.021 3.494 1.00 76.19 74 ASP A O 1
ATOM 562 N N . ALA A 1 75 ? -19.011 13.974 4.152 1.00 72.50 75 ALA A N 1
ATOM 563 C CA . ALA A 1 75 ? -18.722 14.130 5.580 1.00 72.50 75 ALA A CA 1
ATOM 564 C C . ALA A 1 75 ? -17.949 12.930 6.161 1.00 72.50 75 ALA A C 1
ATOM 566 O O . ALA A 1 75 ? -17.035 13.105 6.966 1.00 72.50 75 ALA A O 1
ATOM 567 N N . GLY A 1 76 ? -18.283 11.710 5.730 1.00 83.62 76 GLY A N 1
ATOM 568 C CA . GLY A 1 76 ? -17.535 10.504 6.088 1.00 83.62 76 GLY A CA 1
ATOM 569 C C . GLY A 1 76 ? -16.111 10.505 5.525 1.00 83.62 76 GLY A C 1
ATOM 570 O O . GLY A 1 76 ? -15.169 10.179 6.242 1.00 83.62 76 GLY A O 1
ATOM 571 N N . ASP A 1 77 ? -15.939 10.922 4.271 1.00 88.38 77 ASP A N 1
ATOM 572 C CA . ASP A 1 77 ? -14.638 11.016 3.605 1.00 88.38 77 ASP A CA 1
ATOM 573 C C . ASP A 1 77 ? -13.776 12.130 4.232 1.00 88.38 77 ASP A C 1
ATOM 575 O O . ASP A 1 77 ? -12.564 11.954 4.368 1.00 88.38 77 ASP A O 1
ATOM 579 N N . ALA A 1 78 ? -14.386 13.222 4.711 1.00 87.25 78 ALA A N 1
ATOM 580 C CA . ALA A 1 78 ? -13.708 14.247 5.506 1.00 87.25 78 ALA A CA 1
ATOM 581 C C . ALA A 1 78 ? -13.241 13.722 6.872 1.00 87.25 78 ALA A C 1
ATOM 583 O O . ALA A 1 78 ? -12.065 13.851 7.199 1.00 87.25 78 ALA A O 1
ATOM 584 N N . ALA A 1 79 ? -14.109 13.035 7.621 1.00 87.81 79 ALA A N 1
ATOM 585 C CA . ALA A 1 79 ? -13.729 12.442 8.905 1.00 87.81 79 ALA A CA 1
ATOM 586 C C . ALA A 1 79 ? -12.618 11.382 8.762 1.00 87.81 79 ALA A C 1
ATOM 588 O O . ALA A 1 79 ? -11.739 11.273 9.620 1.00 87.81 79 ALA A O 1
ATOM 589 N N . LEU A 1 80 ? -12.639 10.608 7.670 1.00 90.56 80 LEU A N 1
ATOM 590 C CA . LEU A 1 80 ? -11.568 9.669 7.331 1.00 90.56 80 LEU A CA 1
ATOM 591 C C . LEU A 1 80 ? -10.255 10.397 7.040 1.00 90.56 80 LEU A C 1
ATOM 593 O O . LEU A 1 80 ? -9.214 9.976 7.541 1.00 90.56 80 LEU A O 1
ATOM 597 N N . ARG A 1 81 ? -10.302 11.483 6.261 1.00 91.06 81 ARG A N 1
ATOM 598 C CA . ARG A 1 81 ? -9.130 12.313 5.958 1.00 91.06 81 ARG A CA 1
ATOM 599 C C . ARG A 1 81 ? -8.509 12.882 7.232 1.00 91.06 81 ARG A C 1
ATOM 601 O O . ARG A 1 81 ? -7.301 12.763 7.405 1.00 91.06 81 ARG A O 1
ATOM 608 N N . ASP A 1 82 ? -9.321 13.409 8.143 1.00 90.69 82 ASP A N 1
ATOM 609 C CA . ASP A 1 82 ? -8.843 13.987 9.405 1.00 90.69 82 ASP A CA 1
ATOM 610 C C . ASP A 1 82 ? -8.186 12.929 10.303 1.00 90.69 82 ASP A C 1
ATOM 612 O O . ASP A 1 82 ? -7.118 13.157 10.871 1.00 90.69 82 ASP A O 1
ATOM 616 N N . ALA A 1 83 ? -8.781 11.734 10.388 1.00 90.62 83 ALA A N 1
ATOM 617 C CA . ALA A 1 83 ? -8.200 10.617 11.133 1.00 90.62 83 ALA A CA 1
ATOM 618 C C . ALA A 1 83 ? -6.893 10.098 10.502 1.00 90.62 83 ALA A C 1
ATOM 620 O O . ALA A 1 83 ? -6.005 9.628 11.215 1.00 90.62 83 ALA A O 1
ATOM 621 N N . LEU A 1 84 ? -6.776 10.176 9.174 1.00 91.75 84 LEU A N 1
ATOM 622 C CA . LEU A 1 84 ? -5.606 9.736 8.417 1.00 91.75 84 LEU A CA 1
ATOM 623 C C . LEU A 1 84 ? -4.491 10.774 8.350 1.00 91.75 84 LEU A C 1
ATOM 625 O O . LEU A 1 84 ? -3.345 10.375 8.165 1.00 91.75 84 LEU A O 1
ATOM 629 N N . ALA A 1 85 ? -4.781 12.064 8.512 1.00 91.12 85 ALA A N 1
ATOM 630 C CA . ALA A 1 85 ? -3.805 13.148 8.414 1.00 91.12 85 ALA A CA 1
ATOM 631 C C . ALA A 1 85 ? -2.484 12.887 9.177 1.00 91.12 85 ALA A C 1
ATOM 633 O O . ALA A 1 85 ? -1.424 13.026 8.563 1.00 91.12 85 ALA A O 1
ATOM 634 N N . PRO A 1 86 ? -2.485 12.429 10.450 1.00 91.94 86 PRO A N 1
ATOM 635 C CA . PRO A 1 86 ? -1.237 12.128 11.162 1.00 91.94 86 PRO A CA 1
ATOM 636 C C . PRO A 1 86 ? -0.511 10.862 10.666 1.00 91.94 86 PRO A C 1
ATOM 638 O O . PRO A 1 86 ? 0.678 10.696 10.926 1.00 91.94 86 PRO A O 1
ATOM 641 N N . LEU A 1 87 ? -1.204 9.956 9.969 1.00 92.50 87 LEU A N 1
ATOM 642 C CA . LEU A 1 87 ? -0.674 8.665 9.508 1.00 92.50 87 LEU A CA 1
ATOM 643 C C . LEU A 1 87 ? -0.274 8.680 8.028 1.00 92.50 87 LEU A C 1
ATOM 645 O O . LEU A 1 87 ? 0.569 7.887 7.615 1.00 92.50 87 LEU A O 1
ATOM 649 N N . ALA A 1 88 ? -0.841 9.591 7.237 1.00 89.44 88 ALA A N 1
ATOM 650 C CA . ALA A 1 88 ? -0.564 9.778 5.818 1.00 89.44 88 ALA A CA 1
ATOM 651 C C . ALA A 1 88 ? 0.939 9.828 5.479 1.00 89.44 88 ALA A C 1
ATOM 653 O O . ALA A 1 88 ? 1.356 9.062 4.607 1.00 89.44 88 ALA A O 1
ATOM 654 N N . PRO A 1 89 ? 1.796 10.606 6.179 1.00 88.50 89 PRO A N 1
ATOM 655 C CA . PRO A 1 89 ? 3.230 10.623 5.878 1.00 88.50 89 PRO A CA 1
ATOM 656 C C . PRO A 1 89 ? 3.942 9.296 6.197 1.00 88.50 89 PRO A C 1
ATOM 658 O O . PRO A 1 89 ? 5.087 9.094 5.792 1.00 88.50 89 PRO A O 1
ATOM 661 N N . LEU A 1 90 ? 3.310 8.364 6.914 1.00 91.62 90 LEU A N 1
ATOM 662 C CA . LEU A 1 90 ? 3.890 7.072 7.296 1.00 91.62 90 LEU A CA 1
ATOM 663 C C . LEU A 1 90 ? 3.542 5.933 6.323 1.00 91.62 90 LEU A C 1
ATOM 665 O O . LEU A 1 90 ? 4.203 4.894 6.360 1.00 91.62 90 LEU A O 1
ATOM 669 N N . LEU A 1 91 ? 2.550 6.126 5.448 1.00 89.44 91 LEU A N 1
ATOM 670 C CA . LEU A 1 91 ? 1.974 5.096 4.568 1.00 89.44 91 LEU A CA 1
ATOM 671 C C . LEU A 1 91 ? 2.753 4.818 3.266 1.00 89.44 91 LEU A C 1
ATOM 673 O O . LEU A 1 91 ? 2.261 4.069 2.434 1.00 89.44 91 LEU A O 1
ATOM 677 N N . ARG A 1 92 ? 3.941 5.418 3.094 1.00 87.62 92 ARG A N 1
ATOM 678 C CA . ARG A 1 92 ? 4.861 5.284 1.939 1.00 87.62 92 ARG A CA 1
ATOM 679 C C . ARG A 1 92 ? 4.169 5.048 0.587 1.00 87.62 92 ARG A C 1
ATOM 681 O O . ARG A 1 92 ? 4.531 4.149 -0.172 1.00 87.62 92 ARG A O 1
ATOM 688 N N . LEU A 1 93 ? 3.133 5.835 0.303 1.00 86.69 93 LEU A N 1
ATOM 689 C CA . LEU A 1 93 ? 2.266 5.636 -0.859 1.00 86.69 93 LEU A CA 1
ATOM 690 C C . LEU A 1 93 ? 3.013 5.835 -2.1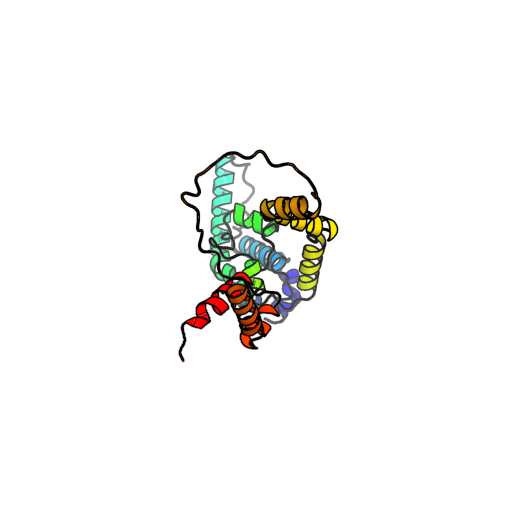83 1.00 86.69 93 LEU A C 1
ATOM 692 O O . LEU A 1 93 ? 2.572 5.345 -3.215 1.00 86.69 93 LEU A O 1
ATOM 696 N N . GLU A 1 94 ? 4.168 6.495 -2.132 1.00 83.81 94 GLU A N 1
ATOM 697 C CA . GLU A 1 94 ? 5.137 6.636 -3.215 1.00 83.81 94 GLU A CA 1
ATOM 698 C C . GLU A 1 94 ? 5.682 5.305 -3.745 1.00 83.81 94 GLU A C 1
ATOM 700 O O . GLU A 1 94 ? 6.149 5.245 -4.880 1.00 83.81 94 GLU A O 1
ATOM 705 N N . HIS A 1 95 ? 5.603 4.231 -2.956 1.00 81.75 95 HIS A N 1
ATOM 706 C CA . HIS A 1 95 ? 6.030 2.905 -3.392 1.00 81.75 95 HIS A CA 1
ATOM 707 C C . HIS A 1 95 ? 4.926 2.093 -4.074 1.00 81.75 95 HIS A C 1
ATOM 709 O O . HIS A 1 95 ? 5.220 1.032 -4.625 1.00 81.75 95 HIS A O 1
ATOM 715 N N . LEU A 1 96 ? 3.676 2.561 -4.051 1.00 81.62 96 LEU A N 1
ATOM 716 C CA . LEU A 1 96 ? 2.594 1.912 -4.781 1.00 81.62 96 LEU A CA 1
ATOM 717 C C . LEU A 1 96 ? 2.622 2.338 -6.254 1.00 81.62 96 LEU A C 1
ATOM 719 O O . LEU A 1 96 ? 2.816 3.522 -6.540 1.00 81.62 96 LEU A O 1
ATOM 723 N N . PRO A 1 97 ? 2.380 1.412 -7.200 1.00 78.75 97 PRO A N 1
ATOM 724 C CA . PRO A 1 97 ? 2.172 1.786 -8.590 1.00 78.75 97 PRO A CA 1
ATOM 725 C C . PRO A 1 97 ? 1.036 2.811 -8.716 1.00 78.75 97 PRO A C 1
ATOM 727 O O . PRO A 1 97 ? 0.019 2.681 -8.024 1.00 78.75 97 PRO A O 1
ATOM 730 N N . PRO A 1 98 ? 1.159 3.800 -9.619 1.00 76.81 98 PRO A N 1
ATOM 731 C CA . PRO A 1 98 ? 0.130 4.820 -9.803 1.00 76.81 98 PRO A CA 1
ATOM 732 C C . PRO A 1 98 ? -1.216 4.210 -10.212 1.00 76.81 98 PRO A C 1
ATOM 734 O O . PRO A 1 98 ? -2.260 4.720 -9.816 1.00 76.81 98 PRO A O 1
ATOM 737 N N . ASP A 1 99 ? -1.204 3.085 -10.925 1.00 78.81 99 ASP A N 1
ATOM 738 C CA . ASP A 1 99 ? -2.407 2.413 -11.425 1.00 78.81 99 ASP A CA 1
ATOM 739 C C . ASP A 1 99 ? -3.050 1.475 -10.391 1.00 78.81 99 ASP A C 1
ATOM 741 O O . ASP A 1 99 ? -4.034 0.802 -10.685 1.00 78.81 99 ASP A O 1
ATOM 745 N N . HIS A 1 100 ? -2.527 1.419 -9.161 1.00 84.56 100 HIS A N 1
ATOM 746 C CA . HIS A 1 100 ? -3.071 0.545 -8.130 1.00 84.56 100 HIS A CA 1
ATOM 747 C C . HIS A 1 100 ? -4.504 0.963 -7.747 1.00 84.56 100 HIS A C 1
ATOM 749 O O . HIS A 1 100 ? -4.734 2.063 -7.232 1.00 84.56 100 HIS A O 1
ATOM 755 N N . ASP A 1 101 ? -5.472 0.062 -7.943 1.00 88.69 101 ASP A N 1
ATOM 756 C CA . ASP A 1 101 ? -6.912 0.335 -7.805 1.00 88.69 101 ASP A CA 1
ATOM 757 C C . ASP A 1 101 ? -7.298 0.994 -6.480 1.00 88.69 101 ASP A C 1
ATOM 759 O O . ASP A 1 101 ? -8.112 1.923 -6.437 1.00 88.69 101 ASP A O 1
ATOM 763 N N . LEU A 1 102 ? -6.707 0.517 -5.382 1.00 90.12 102 LEU A N 1
ATOM 764 C CA . LEU A 1 102 ? -7.010 1.014 -4.046 1.00 90.12 102 LEU A CA 1
ATOM 765 C C . LEU A 1 102 ? -6.508 2.451 -3.861 1.00 90.12 102 LEU A C 1
ATOM 767 O O . LEU A 1 102 ? -7.228 3.278 -3.302 1.00 90.12 102 LEU A O 1
ATOM 771 N N . LEU A 1 103 ? -5.317 2.772 -4.375 1.00 88.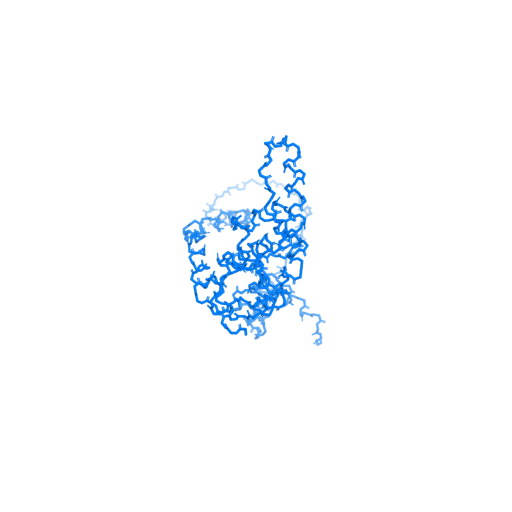94 103 LEU A N 1
ATOM 772 C CA . LEU A 1 103 ? -4.774 4.130 -4.339 1.00 88.94 103 LEU A CA 1
ATOM 773 C C . LEU A 1 103 ? -5.649 5.064 -5.182 1.00 88.94 103 LEU A C 1
ATOM 775 O O . LEU A 1 103 ? -6.118 6.087 -4.685 1.00 88.94 103 LEU A O 1
ATOM 779 N N . GLN A 1 104 ? -5.967 4.655 -6.412 1.00 89.62 104 GLN A N 1
ATOM 780 C CA . GLN A 1 104 ? -6.847 5.394 -7.317 1.00 89.62 104 GLN A CA 1
ATOM 781 C C . GLN A 1 104 ? -8.224 5.658 -6.698 1.00 89.62 104 GLN A C 1
ATOM 783 O O . GLN A 1 104 ? -8.755 6.766 -6.772 1.00 89.62 104 GLN A O 1
ATOM 788 N N . GLN A 1 105 ? -8.816 4.669 -6.026 1.00 91.19 105 GLN A N 1
ATOM 789 C CA . GLN A 1 105 ? -10.104 4.835 -5.354 1.00 91.19 105 GLN A CA 1
ATOM 790 C C . GLN A 1 105 ? -10.048 5.873 -4.225 1.00 91.19 105 GLN A C 1
ATOM 792 O O . GLN A 1 105 ? -10.977 6.670 -4.079 1.00 91.19 105 GLN A O 1
ATOM 797 N N . VAL A 1 106 ? -8.991 5.851 -3.415 1.00 91.00 106 VAL A N 1
ATOM 798 C CA . VAL A 1 106 ? -8.819 6.735 -2.252 1.00 91.00 106 VAL A CA 1
ATOM 799 C C . VAL A 1 106 ? -8.504 8.167 -2.695 1.00 91.00 106 VAL A C 1
ATOM 801 O O . VAL A 1 106 ? -9.058 9.110 -2.125 1.00 91.00 106 VAL A O 1
ATOM 804 N N . VAL A 1 107 ? -7.710 8.325 -3.758 1.00 90.19 107 VAL A N 1
ATOM 805 C CA . VAL A 1 107 ? -7.425 9.617 -4.402 1.00 90.19 107 VAL A CA 1
ATOM 806 C C . VAL A 1 107 ? -8.681 10.191 -5.063 1.00 90.19 107 VAL A C 1
ATOM 808 O O . VAL A 1 107 ? -9.018 11.346 -4.819 1.00 90.19 107 VAL A O 1
ATOM 811 N N . ARG A 1 108 ? -9.460 9.387 -5.805 1.00 89.69 108 ARG A N 1
ATOM 812 C CA . ARG A 1 108 ? -10.747 9.824 -6.396 1.00 89.69 108 ARG A CA 1
ATOM 813 C C . ARG A 1 108 ? -11.772 10.268 -5.351 1.00 89.69 108 ARG A C 1
ATOM 815 O O . ARG A 1 108 ? -12.620 11.105 -5.639 1.00 89.69 108 ARG A O 1
ATOM 822 N N . ARG A 1 109 ? -11.718 9.698 -4.144 1.00 88.94 109 ARG A N 1
ATOM 823 C CA . ARG A 1 109 ? -12.540 10.118 -2.993 1.00 88.94 109 ARG A CA 1
ATOM 824 C C . ARG A 1 109 ? -11.974 11.341 -2.265 1.00 88.94 109 ARG A C 1
ATOM 826 O O . ARG A 1 109 ? -12.606 11.845 -1.344 1.00 88.94 109 ARG A O 1
ATOM 833 N N . GLY A 1 110 ? -10.778 11.793 -2.634 1.00 87.25 110 GLY A N 1
ATOM 834 C CA . GLY A 1 110 ? -10.077 12.884 -1.969 1.00 87.25 110 GLY A CA 1
ATOM 835 C C . GLY A 1 110 ? -9.727 12.578 -0.512 1.00 87.25 110 GLY A C 1
ATOM 836 O O . GLY A 1 110 ? -9.650 13.506 0.286 1.00 87.25 110 GLY A O 1
ATOM 837 N N . ILE A 1 111 ? -9.582 11.306 -0.124 1.00 88.31 111 ILE A N 1
ATOM 838 C CA . ILE A 1 111 ? -9.226 10.921 1.256 1.00 88.31 111 ILE A CA 1
ATOM 839 C C . ILE A 1 111 ? -7.723 11.085 1.486 1.00 88.31 111 ILE A C 1
ATOM 841 O O . ILE A 1 111 ? -7.299 11.461 2.573 1.00 88.31 111 ILE A O 1
ATOM 845 N N . VAL A 1 112 ? -6.922 10.827 0.454 1.00 86.44 112 VAL A N 1
ATOM 846 C CA . VAL A 1 112 ? -5.481 11.074 0.451 1.00 86.44 112 VAL A CA 1
ATOM 847 C C . VAL A 1 112 ? -5.146 11.932 -0.762 1.00 86.44 112 VAL A C 1
ATOM 849 O O . VAL A 1 112 ? -5.797 11.815 -1.802 1.00 86.44 112 VAL A O 1
ATOM 852 N N . SER A 1 113 ? -4.156 12.814 -0.620 1.00 78.50 113 SER A N 1
ATOM 853 C CA . SER A 1 113 ? -3.631 13.583 -1.749 1.00 78.50 113 SER A CA 1
ATOM 854 C C . SER A 1 113 ? -3.021 12.642 -2.784 1.00 78.50 113 SER A C 1
ATOM 856 O O . SER A 1 113 ? -2.414 11.634 -2.422 1.00 78.50 113 SER A O 1
ATOM 858 N N . ALA A 1 114 ? -3.147 12.985 -4.067 1.00 65.81 114 ALA A N 1
ATOM 859 C CA . ALA A 1 114 ? -2.379 12.315 -5.106 1.00 65.81 114 ALA A CA 1
ATOM 860 C C . ALA A 1 114 ? -0.889 12.364 -4.734 1.00 65.81 114 ALA A C 1
ATOM 862 O O . ALA A 1 114 ? -0.372 13.406 -4.319 1.00 65.81 114 ALA A O 1
ATOM 863 N N . VAL A 1 115 ? -0.230 11.212 -4.808 1.00 61.62 115 VAL A N 1
ATOM 864 C CA . VAL A 1 115 ? 1.198 11.092 -4.529 1.00 61.62 115 VAL A CA 1
ATOM 865 C C . VAL A 1 115 ? 1.933 11.541 -5.783 1.00 61.62 115 VAL A C 1
ATOM 867 O O . VAL A 1 115 ? 1.767 10.931 -6.835 1.00 61.62 115 VAL A O 1
ATOM 870 N N . GLY A 1 116 ? 2.700 12.623 -5.673 1.00 51.41 116 GLY A N 1
ATOM 871 C CA . GLY A 1 116 ? 3.397 13.245 -6.797 1.00 51.41 116 GLY A CA 1
ATOM 872 C C . GLY A 1 116 ? 2.851 14.638 -7.079 1.00 51.41 116 GLY A C 1
ATOM 873 O O . GLY A 1 116 ? 1.877 14.807 -7.808 1.00 51.41 116 GLY A O 1
ATOM 874 N N . GLY A 1 117 ? 3.495 15.651 -6.496 1.00 44.53 117 GLY A N 1
ATOM 875 C CA . GLY A 1 117 ? 3.437 16.994 -7.070 1.00 44.53 117 GLY A CA 1
ATOM 876 C C . GLY A 1 117 ? 4.032 16.966 -8.479 1.00 44.53 117 GLY A C 1
ATOM 877 O O . GLY A 1 117 ? 4.802 16.058 -8.802 1.00 44.53 117 GLY A O 1
ATOM 878 N N . GLU A 1 118 ? 3.665 17.939 -9.309 1.00 40.53 118 GLU A N 1
ATOM 879 C CA . GLU A 1 118 ? 4.162 18.112 -10.678 1.00 40.53 118 GLU A CA 1
ATOM 880 C C . GLU A 1 118 ? 5.685 17.861 -10.754 1.00 40.53 118 GLU A C 1
ATOM 882 O O . GLU A 1 118 ? 6.488 18.701 -10.358 1.00 40.53 118 GLU A O 1
ATOM 887 N N . GLY A 1 119 ? 6.093 16.672 -11.217 1.00 44.16 119 GLY A N 1
ATOM 888 C CA . GLY A 1 119 ? 7.496 16.324 -11.466 1.00 44.16 119 GLY A CA 1
ATOM 889 C C . GLY A 1 119 ? 8.155 15.269 -10.566 1.00 44.16 119 GLY A C 1
ATOM 890 O O . GLY A 1 119 ? 9.239 14.831 -10.937 1.00 44.16 119 GLY A O 1
ATOM 891 N N . ALA A 1 120 ? 7.543 14.817 -9.463 1.00 50.97 120 ALA A N 1
ATOM 892 C CA . ALA A 1 120 ? 8.086 13.720 -8.641 1.00 50.97 120 ALA A CA 1
ATOM 893 C C . ALA A 1 120 ? 7.308 12.421 -8.902 1.00 50.97 120 ALA A C 1
ATOM 895 O O . ALA A 1 120 ? 6.197 12.232 -8.400 1.00 50.97 120 ALA A O 1
ATOM 896 N N . GLY A 1 121 ? 7.859 11.545 -9.739 1.00 57.19 121 GLY A N 1
ATOM 897 C CA . GLY A 1 121 ? 7.225 10.269 -10.073 1.00 57.19 121 GLY A CA 1
ATOM 898 C C . GLY A 1 121 ? 7.452 9.223 -8.981 1.00 57.19 121 GLY A C 1
ATOM 899 O O . GLY A 1 121 ? 8.432 9.294 -8.247 1.00 57.19 121 GLY A O 1
ATOM 900 N N . ALA A 1 122 ? 6.612 8.182 -8.923 1.00 63.19 122 ALA A N 1
ATOM 901 C CA . ALA A 1 122 ? 6.848 7.006 -8.068 1.00 63.19 122 ALA A CA 1
ATOM 902 C C . ALA A 1 122 ? 8.277 6.442 -8.239 1.00 63.19 122 ALA A C 1
ATOM 904 O O . ALA A 1 122 ? 8.904 5.997 -7.284 1.00 63.19 122 ALA A O 1
ATOM 905 N N . ALA A 1 123 ? 8.839 6.552 -9.450 1.00 65.12 123 ALA A N 1
ATOM 906 C CA . ALA A 1 123 ? 10.217 6.182 -9.755 1.00 65.12 123 ALA A CA 1
ATOM 907 C C . ALA A 1 123 ? 11.267 6.937 -8.917 1.00 65.12 123 ALA A C 1
ATOM 909 O O . ALA A 1 123 ? 12.300 6.358 -8.594 1.00 65.12 123 ALA A O 1
ATOM 910 N N . ASP A 1 124 ? 11.029 8.189 -8.529 1.00 69.25 124 ASP A N 1
ATOM 911 C CA . ASP A 1 124 ? 12.002 8.986 -7.773 1.00 69.25 124 ASP A CA 1
ATOM 912 C C . ASP A 1 124 ? 12.165 8.490 -6.330 1.00 69.25 124 ASP A C 1
ATOM 914 O O . ASP A 1 124 ? 13.278 8.520 -5.792 1.00 69.25 124 ASP A O 1
ATOM 918 N N . ALA A 1 125 ? 11.092 7.945 -5.742 1.00 69.69 125 ALA A N 1
ATOM 919 C CA . ALA A 1 125 ? 11.129 7.298 -4.431 1.00 69.69 125 ALA A CA 1
ATOM 920 C C . ALA A 1 125 ? 12.004 6.035 -4.439 1.00 69.69 125 ALA A C 1
ATOM 922 O O . ALA A 1 125 ? 12.749 5.801 -3.489 1.00 69.69 125 ALA A O 1
ATOM 923 N N . TRP A 1 126 ? 11.986 5.278 -5.541 1.00 71.06 126 TRP A N 1
ATOM 924 C CA . TRP A 1 126 ? 12.811 4.080 -5.734 1.00 71.06 126 TRP A CA 1
ATOM 925 C C . TRP A 1 126 ? 14.250 4.391 -6.173 1.00 71.06 126 TRP A C 1
ATOM 927 O O . TRP A 1 126 ? 15.185 3.708 -5.760 1.00 71.06 126 TRP A O 1
ATOM 937 N N . LEU A 1 127 ? 14.449 5.420 -7.003 1.00 69.44 127 LEU A N 1
ATOM 938 C CA . LEU A 1 127 ? 15.739 5.768 -7.622 1.00 69.44 127 LEU A CA 1
ATOM 939 C C . LEU A 1 127 ? 16.575 6.761 -6.805 1.00 69.44 127 LEU A C 1
ATOM 941 O O . LEU A 1 127 ? 17.589 7.266 -7.291 1.00 69.44 127 LEU A O 1
ATOM 945 N N . ALA A 1 128 ? 16.145 7.051 -5.581 1.00 65.81 128 ALA A N 1
ATOM 946 C CA . ALA A 1 128 ? 16.782 7.994 -4.673 1.00 65.81 128 ALA A CA 1
ATOM 947 C C . ALA A 1 128 ? 16.973 9.411 -5.247 1.00 65.81 128 ALA A C 1
ATOM 949 O O . ALA A 1 128 ? 17.930 10.117 -4.917 1.00 65.81 128 ALA A O 1
ATOM 950 N N . ARG A 1 129 ? 16.050 9.852 -6.108 1.00 66.75 129 ARG A N 1
ATOM 951 C CA . ARG A 1 129 ? 16.092 11.179 -6.733 1.00 66.75 129 ARG A CA 1
ATOM 952 C C . ARG A 1 129 ? 15.326 12.178 -5.863 1.00 66.75 129 ARG A C 1
ATOM 954 O O . ARG A 1 129 ? 14.143 12.418 -6.050 1.00 66.75 129 ARG A O 1
ATOM 961 N N . GLY A 1 130 ? 16.010 12.748 -4.871 1.00 65.81 130 GLY A N 1
ATOM 962 C CA . GLY A 1 130 ? 15.470 13.801 -3.999 1.00 65.81 130 GLY A CA 1
ATOM 963 C C . GLY A 1 130 ? 14.737 13.268 -2.765 1.00 65.81 130 GLY A C 1
ATOM 964 O O . GLY A 1 130 ? 15.251 13.394 -1.657 1.00 65.81 130 GLY A O 1
ATOM 965 N N . SER A 1 131 ? 13.567 12.650 -2.937 1.00 64.00 131 SER A N 1
ATOM 966 C CA . SER A 1 131 ? 12.734 12.131 -1.837 1.00 64.00 131 SER A CA 1
ATOM 967 C C . SER A 1 131 ? 12.873 10.615 -1.676 1.00 64.00 131 SER A C 1
ATOM 969 O O . SER A 1 131 ? 11.890 9.878 -1.751 1.00 64.00 131 SER A O 1
ATOM 971 N N . TYR A 1 132 ? 14.107 10.135 -1.496 1.00 74.25 132 TYR A N 1
ATOM 972 C CA . TYR A 1 132 ? 14.338 8.709 -1.270 1.00 74.25 132 TYR A CA 1
ATOM 973 C C . TYR A 1 132 ? 13.679 8.258 0.031 1.00 74.25 132 TYR A C 1
ATOM 975 O O . TYR A 1 132 ? 13.965 8.802 1.103 1.00 74.25 132 TYR A O 1
ATOM 983 N N . ARG A 1 133 ? 12.882 7.195 -0.046 1.00 77.44 133 ARG A N 1
ATOM 984 C CA . ARG A 1 133 ? 12.443 6.463 1.133 1.00 77.44 133 ARG A CA 1
ATOM 985 C C . ARG A 1 133 ? 12.684 4.980 0.895 1.00 77.44 133 ARG A C 1
ATOM 987 O O . ARG A 1 133 ? 12.302 4.472 -0.147 1.00 77.44 133 ARG A O 1
ATOM 994 N N . PRO A 1 134 ? 13.310 4.253 1.832 1.00 79.31 134 PRO A N 1
ATOM 995 C CA . PRO A 1 134 ? 13.477 2.823 1.647 1.00 79.31 134 PRO A CA 1
ATOM 996 C C . PRO A 1 134 ? 12.103 2.128 1.678 1.00 79.31 134 PRO A C 1
ATOM 998 O O . PRO A 1 134 ? 11.249 2.509 2.493 1.00 79.31 134 PRO A O 1
ATOM 1001 N N . PRO A 1 135 ? 11.866 1.094 0.854 1.00 81.25 135 PRO A N 1
ATOM 1002 C CA . PRO A 1 135 ? 10.692 0.234 0.985 1.00 81.25 135 PRO A CA 1
ATOM 1003 C C . PRO A 1 135 ? 10.707 -0.521 2.324 1.00 81.25 135 PRO A C 1
ATOM 1005 O O . PRO A 1 135 ? 11.703 -0.527 3.054 1.00 81.25 135 PRO A O 1
ATOM 1008 N N . ARG A 1 136 ? 9.578 -1.131 2.698 1.00 86.62 136 ARG A N 1
ATOM 1009 C CA . ARG A 1 136 ? 9.512 -1.990 3.891 1.00 86.62 136 ARG A CA 1
ATOM 1010 C C . ARG A 1 136 ? 10.264 -3.298 3.658 1.00 86.62 136 ARG A C 1
ATOM 1012 O O . ARG A 1 136 ? 10.218 -3.870 2.573 1.00 86.62 136 ARG A O 1
ATOM 1019 N N . CYS A 1 137 ? 10.908 -3.793 4.709 1.00 84.38 137 CYS A N 1
ATOM 1020 C CA . CYS A 1 137 ? 11.636 -5.059 4.721 1.00 84.38 137 CYS A CA 1
ATOM 1021 C C . CYS A 1 137 ? 10.672 -6.231 4.967 1.00 84.38 137 CYS A C 1
ATOM 1023 O O . CYS A 1 137 ? 10.763 -6.914 5.987 1.00 84.38 137 CYS A O 1
ATOM 1025 N N . PHE A 1 138 ? 9.723 -6.430 4.054 1.00 85.00 138 PHE A N 1
ATOM 1026 C CA . PHE A 1 138 ? 8.711 -7.482 4.124 1.00 85.00 138 PHE A CA 1
ATOM 1027 C C . PHE A 1 138 ? 8.782 -8.329 2.850 1.00 85.00 138 PHE A C 1
ATOM 1029 O O . PHE A 1 138 ? 8.528 -7.820 1.761 1.00 85.00 138 PHE A O 1
ATOM 1036 N N . LEU A 1 139 ? 9.161 -9.607 2.972 1.00 79.94 139 LEU A N 1
ATOM 1037 C CA . LEU A 1 139 ? 9.369 -10.484 1.808 1.00 79.94 139 LEU A CA 1
ATOM 1038 C C . LEU A 1 139 ? 8.131 -10.594 0.902 1.00 79.94 139 LEU A C 1
ATOM 1040 O O . LEU A 1 139 ? 8.281 -10.372 -0.295 1.00 79.94 139 LEU A O 1
ATOM 1044 N N . PRO A 1 140 ? 6.912 -10.823 1.427 1.00 82.44 140 PRO A N 1
ATOM 1045 C CA . PRO A 1 140 ? 5.723 -10.885 0.582 1.00 82.44 140 PRO A CA 1
ATOM 1046 C C . PRO A 1 140 ? 5.454 -9.592 -0.194 1.00 82.44 140 PRO A C 1
ATOM 1048 O O . PRO A 1 140 ? 4.913 -9.646 -1.291 1.00 82.44 140 PRO A O 1
ATOM 1051 N N . TYR A 1 141 ? 5.860 -8.428 0.330 1.00 77.75 141 TYR A N 1
ATOM 1052 C CA . TYR A 1 141 ? 5.769 -7.175 -0.423 1.00 77.75 141 TYR A CA 1
ATOM 1053 C C . TYR A 1 141 ? 6.777 -7.114 -1.570 1.00 77.75 141 TYR A C 1
ATOM 1055 O O . TYR A 1 141 ? 6.452 -6.635 -2.653 1.00 77.75 141 TYR A O 1
ATOM 1063 N N . LEU A 1 142 ? 7.991 -7.624 -1.356 1.00 76.94 142 LEU A N 1
ATOM 1064 C CA . LEU A 1 142 ? 8.971 -7.749 -2.429 1.00 76.94 142 LEU A CA 1
ATOM 1065 C C . LEU A 1 142 ? 8.453 -8.672 -3.542 1.00 76.94 142 LEU A C 1
ATOM 1067 O O . LEU A 1 142 ? 8.629 -8.355 -4.715 1.00 76.94 142 LEU A O 1
ATOM 1071 N N . ASP A 1 143 ? 7.807 -9.779 -3.181 1.00 81.75 143 ASP A N 1
ATOM 1072 C CA . ASP A 1 143 ? 7.238 -10.720 -4.149 1.00 81.75 143 ASP A CA 1
ATOM 1073 C C . ASP A 1 143 ? 6.024 -10.125 -4.887 1.00 81.75 143 ASP A C 1
ATOM 1075 O O . ASP A 1 143 ? 5.916 -10.285 -6.100 1.00 81.75 143 ASP A O 1
ATOM 1079 N N . GLU A 1 144 ? 5.177 -9.345 -4.203 1.00 78.88 144 GLU A N 1
ATOM 1080 C CA . GLU A 1 144 ? 4.077 -8.579 -4.816 1.00 78.88 144 GLU A CA 1
ATOM 1081 C C . GLU A 1 144 ? 4.598 -7.581 -5.863 1.00 78.88 144 GLU A C 1
ATOM 1083 O O . GLU A 1 144 ? 4.086 -7.521 -6.980 1.00 78.88 144 GLU A O 1
ATOM 1088 N N . ILE A 1 145 ? 5.655 -6.827 -5.541 1.00 75.56 145 ILE A N 1
ATOM 1089 C CA . ILE A 1 145 ? 6.254 -5.872 -6.485 1.00 75.56 145 ILE A CA 1
ATOM 1090 C C . ILE A 1 145 ? 6.891 -6.590 -7.676 1.00 75.56 145 ILE A C 1
ATOM 1092 O O . ILE A 1 145 ? 6.767 -6.115 -8.804 1.00 75.56 145 ILE A O 1
ATOM 1096 N N . LYS A 1 146 ? 7.569 -7.722 -7.451 1.00 79.44 146 LYS A N 1
ATOM 1097 C CA . LYS A 1 146 ? 8.140 -8.521 -8.544 1.00 79.44 146 LYS A CA 1
ATOM 1098 C C . LYS A 1 146 ? 7.055 -8.996 -9.505 1.00 79.44 146 LYS A C 1
ATOM 1100 O O . LYS A 1 146 ? 7.203 -8.765 -10.698 1.00 79.44 146 LYS A O 1
ATOM 1105 N N . ALA A 1 147 ? 5.961 -9.559 -8.991 1.00 82.31 147 ALA A N 1
ATOM 1106 C CA . ALA A 1 147 ? 4.841 -10.007 -9.817 1.00 82.31 147 ALA A CA 1
ATOM 1107 C C . ALA A 1 147 ? 4.241 -8.852 -10.641 1.00 82.31 147 ALA A C 1
ATOM 1109 O O . ALA A 1 147 ? 4.031 -8.985 -11.842 1.00 82.31 147 ALA A O 1
ATOM 1110 N N . LEU A 1 148 ? 4.058 -7.676 -10.030 1.00 74.00 148 LEU A N 1
ATOM 1111 C CA . LEU A 1 148 ? 3.564 -6.489 -10.739 1.00 74.00 148 LEU A CA 1
ATOM 1112 C C . LEU A 1 148 ? 4.513 -6.017 -11.851 1.00 74.00 148 LEU A C 1
ATOM 1114 O O . LEU A 1 148 ? 4.056 -5.558 -12.896 1.00 74.00 148 LEU A O 1
ATOM 1118 N N . LEU A 1 149 ? 5.828 -6.110 -11.639 1.00 74.19 149 LEU A N 1
ATOM 1119 C CA . LEU A 1 149 ? 6.819 -5.774 -12.664 1.00 74.19 149 LEU A CA 1
ATOM 1120 C C . LEU A 1 149 ? 6.863 -6.814 -13.788 1.00 74.19 149 LEU A C 1
ATOM 1122 O O . LEU A 1 149 ? 7.064 -6.439 -14.942 1.00 74.19 149 LEU A O 1
ATOM 1126 N N . GLU A 1 150 ? 6.680 -8.092 -13.463 1.00 80.81 150 GLU A N 1
ATOM 1127 C CA . GLU A 1 150 ? 6.582 -9.182 -14.437 1.00 80.81 150 GLU A CA 1
ATOM 1128 C C . GLU A 1 150 ? 5.345 -9.015 -15.331 1.00 80.81 150 GLU A C 1
ATOM 1130 O O . GLU A 1 150 ? 5.467 -9.117 -16.551 1.00 80.81 150 GLU A O 1
ATOM 1135 N N . ASP A 1 151 ? 4.195 -8.639 -14.764 1.00 75.19 151 ASP A N 1
ATOM 1136 C CA . ASP A 1 151 ? 2.963 -8.359 -15.521 1.00 75.19 151 ASP A CA 1
ATOM 1137 C C . ASP A 1 151 ? 3.097 -7.138 -16.451 1.00 75.19 151 ASP A C 1
ATOM 1139 O O . ASP A 1 151 ? 2.470 -7.067 -17.510 1.00 75.19 151 ASP A O 1
ATOM 1143 N N . GLN A 1 152 ? 3.922 -6.159 -16.067 1.00 66.00 152 GLN A N 1
ATOM 1144 C CA . GLN A 1 152 ? 4.211 -4.959 -16.861 1.00 66.00 152 GLN A CA 1
ATOM 1145 C C . GLN A 1 152 ? 5.398 -5.135 -17.816 1.00 66.00 152 GLN A C 1
ATOM 1147 O O . GLN A 1 152 ? 5.735 -4.202 -18.560 1.00 66.00 152 GLN A O 1
ATOM 1152 N N . ALA A 1 153 ? 6.056 -6.297 -17.805 1.00 68.81 153 ALA A N 1
ATOM 1153 C CA . ALA A 1 153 ? 7.191 -6.564 -18.668 1.00 68.81 153 ALA A CA 1
ATOM 1154 C C . ALA A 1 153 ? 6.718 -6.625 -20.124 1.00 68.81 153 ALA A C 1
ATOM 1156 O O . ALA A 1 153 ? 6.194 -7.625 -20.609 1.00 68.81 153 ALA A O 1
ATOM 1157 N N . VAL A 1 154 ? 6.928 -5.524 -20.845 1.00 66.69 154 VAL A N 1
ATOM 1158 C CA . VAL A 1 154 ? 6.723 -5.481 -22.291 1.00 66.69 154 VAL A CA 1
ATOM 1159 C C . VAL A 1 154 ? 7.669 -6.505 -22.924 1.00 66.69 154 VAL A C 1
ATOM 1161 O O . VAL A 1 154 ? 8.879 -6.426 -22.669 1.00 66.69 154 VAL A O 1
ATOM 1164 N N . PRO A 1 155 ? 7.170 -7.435 -23.762 1.00 74.31 155 PRO A N 1
ATOM 1165 C CA . PRO A 1 155 ? 8.018 -8.393 -24.450 1.00 74.31 155 PRO A CA 1
ATOM 1166 C C . PRO A 1 155 ? 9.182 -7.672 -25.130 1.00 74.31 155 PRO A C 1
ATOM 1168 O O . PRO A 1 155 ? 8.996 -6.649 -25.792 1.00 74.31 155 PRO A O 1
ATOM 1171 N N . GLU A 1 156 ? 10.398 -8.199 -24.989 1.00 63.78 156 GLU A N 1
ATOM 1172 C CA . GLU A 1 156 ? 11.613 -7.539 -25.486 1.00 63.78 156 GLU A CA 1
ATOM 1173 C C . GLU A 1 156 ? 11.517 -7.188 -26.986 1.00 63.78 156 GLU A C 1
ATOM 1175 O O . GLU A 1 156 ? 12.033 -6.163 -27.436 1.00 63.78 156 GLU A O 1
ATOM 1180 N N . ALA A 1 157 ? 10.756 -7.983 -27.746 1.00 60.94 157 ALA A N 1
ATOM 1181 C CA . ALA A 1 157 ? 10.416 -7.741 -29.144 1.00 60.94 157 ALA A CA 1
ATOM 1182 C C . ALA A 1 157 ? 9.624 -6.436 -29.378 1.00 60.94 157 ALA A C 1
ATOM 1184 O O . ALA A 1 157 ? 9.916 -5.695 -30.323 1.00 60.94 157 ALA A O 1
ATOM 1185 N N . GLU A 1 158 ? 8.657 -6.117 -28.521 1.00 72.38 158 GLU A N 1
ATOM 1186 C CA . GLU A 1 158 ? 7.851 -4.894 -28.609 1.00 72.38 158 GLU A CA 1
ATOM 1187 C C . GLU A 1 158 ? 8.648 -3.665 -28.163 1.00 72.38 158 GLU A C 1
ATOM 1189 O O . GLU A 1 158 ? 8.609 -2.625 -28.827 1.00 72.38 158 GLU A O 1
ATOM 1194 N N . LEU A 1 159 ? 9.478 -3.793 -27.121 1.00 72.38 159 LEU A N 1
ATOM 1195 C CA . LEU A 1 159 ? 10.432 -2.747 -26.735 1.00 72.38 159 LEU A CA 1
ATOM 1196 C C . LEU A 1 159 ? 11.445 -2.463 -27.848 1.00 72.38 159 LEU A C 1
ATOM 1198 O O . LEU A 1 159 ? 11.744 -1.299 -28.133 1.00 72.38 159 LEU A O 1
ATOM 1202 N N . ALA A 1 160 ? 11.967 -3.504 -28.502 1.00 70.62 160 ALA A N 1
ATOM 1203 C CA . ALA A 1 160 ? 12.868 -3.360 -29.641 1.00 70.62 160 ALA A CA 1
ATOM 1204 C C . ALA A 1 160 ? 12.183 -2.641 -30.812 1.00 70.62 160 ALA A C 1
ATOM 1206 O O . ALA A 1 160 ? 12.798 -1.773 -31.440 1.00 70.62 160 ALA A O 1
ATOM 1207 N N . ARG A 1 161 ? 10.905 -2.940 -31.075 1.00 74.44 161 ARG A N 1
ATOM 1208 C CA . ARG A 1 161 ? 10.095 -2.257 -32.091 1.00 74.44 161 ARG A CA 1
ATOM 1209 C C . ARG A 1 161 ? 9.857 -0.784 -31.746 1.00 74.44 161 ARG A C 1
ATOM 1211 O O . ARG A 1 161 ? 10.188 0.077 -32.557 1.00 74.44 161 ARG A O 1
ATOM 1218 N N . ALA A 1 162 ? 9.417 -0.480 -30.527 1.00 72.94 162 ALA A N 1
ATOM 1219 C CA . ALA A 1 162 ? 9.186 0.892 -30.072 1.00 72.94 162 ALA A CA 1
ATOM 1220 C C . ALA A 1 162 ? 10.478 1.732 -30.043 1.00 72.94 162 ALA A C 1
ATOM 1222 O O . ALA A 1 162 ? 10.461 2.931 -30.334 1.00 72.94 162 ALA A O 1
ATOM 1223 N N . ARG A 1 163 ? 11.624 1.117 -29.709 1.00 76.12 163 ARG A N 1
ATOM 1224 C CA . ARG A 1 163 ? 12.943 1.759 -29.832 1.00 76.12 163 ARG A CA 1
ATOM 1225 C C . ARG A 1 163 ? 13.254 2.058 -31.296 1.00 76.12 163 ARG A C 1
ATOM 1227 O O . ARG A 1 163 ? 13.598 3.197 -31.603 1.00 76.12 163 ARG A O 1
ATOM 1234 N N . ARG A 1 164 ? 13.102 1.080 -32.199 1.00 68.81 164 ARG A N 1
ATOM 1235 C CA . ARG A 1 164 ? 13.330 1.259 -33.647 1.00 68.81 164 ARG A CA 1
ATOM 1236 C C . ARG A 1 164 ? 12.473 2.387 -34.223 1.00 68.81 164 ARG A C 1
ATOM 1238 O O . ARG A 1 164 ? 13.027 3.252 -34.889 1.00 68.81 164 ARG A O 1
ATOM 1245 N N . GLU A 1 165 ? 11.183 2.441 -33.905 1.00 70.25 165 GLU A N 1
ATOM 1246 C CA . GLU A 1 165 ? 10.271 3.502 -34.365 1.00 70.25 165 GLU A CA 1
ATOM 1247 C C . GLU A 1 165 ? 10.729 4.899 -33.909 1.00 70.25 165 GLU A C 1
ATOM 1249 O O . GLU A 1 165 ? 10.824 5.816 -34.723 1.00 70.25 165 GLU A O 1
ATOM 1254 N N . ARG A 1 166 ? 11.155 5.058 -32.646 1.00 67.31 166 ARG A N 1
ATOM 1255 C CA . ARG A 1 166 ? 11.726 6.332 -32.157 1.00 67.31 166 ARG A CA 1
ATOM 1256 C C . ARG A 1 166 ? 13.050 6.703 -32.830 1.00 67.31 166 ARG A C 1
ATOM 1258 O O . ARG A 1 166 ? 13.338 7.889 -32.986 1.00 67.31 166 ARG A O 1
ATOM 1265 N N . TYR A 1 167 ? 13.868 5.717 -33.203 1.00 61.69 167 TYR A N 1
ATOM 1266 C CA . TYR A 1 167 ? 15.122 5.966 -33.917 1.00 61.69 167 TYR A CA 1
ATOM 1267 C C . TYR A 1 167 ? 14.886 6.365 -35.374 1.00 61.69 167 TYR A C 1
ATOM 1269 O O . TYR A 1 167 ? 15.605 7.238 -35.852 1.00 61.69 167 TYR A O 1
ATOM 1277 N N . LEU A 1 168 ? 13.873 5.810 -36.049 1.00 60.06 168 LEU A N 1
ATOM 1278 C CA . LEU A 1 168 ? 13.559 6.128 -37.449 1.00 60.06 168 LEU A CA 1
ATOM 1279 C C . LEU A 1 168 ? 13.267 7.622 -37.660 1.00 60.06 168 LEU A C 1
ATOM 1281 O O . LEU A 1 168 ? 13.773 8.206 -38.611 1.00 60.06 168 LEU A O 1
ATOM 1285 N N . HIS A 1 169 ? 12.569 8.272 -36.724 1.00 57.41 169 HIS A N 1
ATOM 1286 C CA . HIS A 1 169 ? 12.280 9.715 -36.786 1.00 57.41 169 HIS A CA 1
ATOM 1287 C C . HIS A 1 169 ? 13.470 10.626 -36.440 1.00 57.41 169 HIS A C 1
ATOM 1289 O O . HIS A 1 169 ? 13.360 11.849 -36.514 1.00 57.41 169 HIS A O 1
ATOM 1295 N N . ARG A 1 170 ? 14.607 10.054 -36.028 1.00 56.50 170 ARG A N 1
ATOM 1296 C CA . ARG A 1 170 ? 15.809 10.796 -35.614 1.00 56.50 170 ARG A CA 1
ATOM 1297 C C . ARG A 1 170 ? 17.007 10.554 -36.532 1.00 56.50 170 ARG A C 1
ATOM 1299 O O . ARG A 1 170 ? 18.093 11.055 -36.244 1.00 56.50 170 ARG A O 1
ATOM 1306 N N . ILE A 1 171 ? 16.818 9.799 -37.614 1.00 58.44 171 ILE A N 1
ATOM 1307 C CA . ILE A 1 171 ? 17.792 9.656 -38.698 1.00 58.44 171 ILE A CA 1
ATOM 1308 C C . ILE A 1 171 ? 17.677 10.920 -39.558 1.00 58.44 171 ILE A C 1
ATOM 1310 O O . ILE A 1 171 ? 16.634 11.128 -40.169 1.00 58.44 171 ILE A O 1
ATOM 1314 N N . PRO A 1 172 ? 18.702 11.789 -39.613 1.00 55.69 172 PRO A N 1
ATOM 1315 C CA . PRO A 1 172 ? 18.683 12.926 -40.522 1.00 55.69 172 PRO A CA 1
ATOM 1316 C C . PRO A 1 172 ? 18.611 12.415 -41.967 1.00 55.69 172 PRO A C 1
ATOM 1318 O O . PRO A 1 172 ? 19.394 11.533 -42.334 1.00 55.69 172 PRO A O 1
ATOM 1321 N N . ASP A 1 173 ? 17.738 13.004 -42.790 1.00 56.50 173 ASP A N 1
ATOM 1322 C CA . ASP A 1 173 ? 17.518 12.641 -44.207 1.00 56.50 173 ASP A CA 1
ATOM 1323 C C . ASP A 1 173 ? 18.802 12.609 -45.059 1.00 56.50 173 ASP A C 1
ATOM 1325 O O . ASP A 1 173 ? 18.869 12.000 -46.127 1.00 56.50 173 ASP A O 1
ATOM 1329 N N . THR A 1 174 ? 19.882 13.202 -44.556 1.00 58.56 174 THR A N 1
ATOM 1330 C CA . THR A 1 174 ? 21.194 13.223 -45.198 1.00 58.56 174 THR A CA 1
ATOM 1331 C C . THR A 1 174 ? 21.905 11.868 -45.212 1.00 58.56 174 THR A C 1
ATOM 1333 O O . THR A 1 174 ? 22.807 11.676 -46.029 1.00 58.56 174 THR A O 1
ATOM 1336 N N . LEU A 1 175 ? 21.516 10.894 -44.379 1.00 56.78 175 LEU A N 1
ATOM 1337 C CA . LEU A 1 175 ? 22.113 9.551 -44.425 1.00 56.78 175 LEU A CA 1
ATOM 1338 C C . LEU A 1 175 ? 21.661 8.746 -45.653 1.00 56.78 175 LEU A C 1
ATOM 1340 O O . LEU A 1 175 ? 22.465 7.992 -46.206 1.00 56.78 175 LEU A O 1
ATOM 1344 N N . TYR A 1 176 ? 20.437 8.965 -46.143 1.00 54.88 176 TYR A N 1
ATOM 1345 C CA . TYR A 1 176 ? 19.975 8.372 -47.403 1.00 54.88 176 TYR A CA 1
ATOM 1346 C C . TYR A 1 176 ? 20.675 9.002 -48.614 1.00 54.88 176 TYR A C 1
ATOM 1348 O O . TYR A 1 176 ? 21.003 8.294 -49.561 1.00 54.88 176 TYR A O 1
ATOM 1356 N N . MET A 1 177 ? 21.012 10.297 -48.558 1.00 55.06 177 MET A N 1
ATOM 1357 C CA . MET A 1 177 ? 21.802 10.962 -49.606 1.00 55.06 177 MET A CA 1
ATOM 1358 C C . MET A 1 177 ? 23.243 10.437 -49.682 1.00 55.06 177 MET A C 1
ATOM 1360 O O . MET A 1 177 ? 23.787 10.284 -50.773 1.00 55.06 177 MET A O 1
ATOM 1364 N N . VAL A 1 178 ? 23.861 10.102 -48.543 1.00 55.16 178 VAL A N 1
ATOM 1365 C CA . VAL A 1 178 ? 25.201 9.482 -48.507 1.00 55.16 178 VAL A CA 1
ATOM 1366 C C . VAL A 1 178 ? 25.156 8.028 -48.990 1.00 55.16 178 VAL A C 1
ATOM 1368 O O . VAL A 1 178 ? 26.075 7.583 -49.676 1.00 55.16 178 VAL A O 1
ATOM 1371 N N . ALA A 1 179 ? 24.084 7.291 -48.688 1.00 55.44 179 ALA A N 1
ATOM 1372 C CA . ALA A 1 179 ? 23.877 5.945 -49.223 1.00 55.44 179 ALA A CA 1
ATOM 1373 C C . ALA A 1 179 ? 23.619 5.961 -50.742 1.00 55.44 179 ALA A C 1
ATOM 1375 O O . ALA A 1 179 ? 24.192 5.143 -51.460 1.00 55.44 179 ALA A O 1
ATOM 1376 N N . ALA A 1 180 ? 22.841 6.927 -51.242 1.00 53.03 180 ALA A N 1
ATOM 1377 C CA . ALA A 1 180 ? 22.611 7.142 -52.671 1.00 53.03 180 ALA A CA 1
ATOM 1378 C C . ALA A 1 180 ? 23.895 7.561 -53.405 1.00 53.03 180 ALA A C 1
ATOM 1380 O O . ALA A 1 180 ? 24.176 7.037 -54.476 1.00 53.03 180 ALA A O 1
ATOM 1381 N N . ALA A 1 181 ? 24.731 8.416 -52.806 1.00 55.31 181 ALA A N 1
ATOM 1382 C CA . ALA A 1 181 ? 26.039 8.772 -53.360 1.00 55.31 181 ALA A CA 1
ATOM 1383 C C . ALA A 1 181 ? 27.036 7.597 -53.356 1.00 55.31 181 ALA A C 1
ATOM 1385 O O . ALA A 1 181 ? 27.921 7.536 -54.206 1.00 55.31 181 ALA A O 1
ATOM 1386 N N . ARG A 1 182 ? 26.899 6.652 -52.414 1.00 55.38 182 ARG A N 1
ATOM 1387 C CA . ARG A 1 182 ? 27.755 5.457 -52.334 1.00 55.38 182 ARG A CA 1
ATOM 1388 C C . ARG A 1 182 ? 27.315 4.334 -53.278 1.00 55.38 182 ARG A C 1
ATOM 1390 O O . ARG A 1 182 ? 28.172 3.595 -53.749 1.00 55.38 182 ARG A O 1
ATOM 1397 N N . ASN A 1 183 ? 26.016 4.224 -53.563 1.00 53.16 183 ASN A N 1
ATOM 1398 C CA . ASN A 1 183 ? 25.456 3.217 -54.474 1.00 53.16 183 ASN A CA 1
ATOM 1399 C C . ASN A 1 183 ? 25.211 3.740 -55.906 1.00 53.16 183 ASN A C 1
ATOM 1401 O O . ASN A 1 183 ? 24.992 2.943 -56.812 1.00 53.16 183 ASN A O 1
ATOM 1405 N N . GLY A 1 184 ? 25.249 5.055 -56.128 1.00 45.59 184 GLY A N 1
ATOM 1406 C CA . GLY A 1 184 ? 24.954 5.712 -57.402 1.00 45.59 184 GLY A CA 1
ATOM 1407 C C . GLY A 1 184 ? 26.206 6.184 -58.132 1.00 45.59 184 GLY A C 1
ATOM 1408 O O . GLY A 1 184 ? 26.447 7.382 -58.261 1.00 45.59 184 GLY A O 1
ATOM 1409 N N . GLY A 1 185 ? 26.996 5.245 -58.650 1.00 51.56 185 GLY A N 1
ATOM 1410 C CA . GLY A 1 185 ? 27.857 5.547 -59.788 1.00 51.56 185 GLY A CA 1
ATOM 1411 C C . GLY A 1 185 ? 26.977 5.836 -61.006 1.00 51.56 185 GLY A C 1
ATOM 1412 O O . GLY A 1 185 ? 26.250 4.949 -61.440 1.00 51.56 185 GLY A O 1
ATOM 1413 N N . ARG A 1 186 ? 27.094 7.053 -61.555 1.00 49.31 186 ARG A N 1
ATOM 1414 C CA . ARG A 1 186 ? 26.356 7.646 -62.694 1.00 49.31 186 ARG A CA 1
ATOM 1415 C C . ARG A 1 186 ? 24.993 8.265 -62.358 1.00 49.31 186 ARG A C 1
ATOM 1417 O O . ARG A 1 186 ? 23.969 7.597 -62.335 1.00 49.31 186 ARG A O 1
ATOM 1424 N N . SER A 1 187 ? 24.981 9.594 -62.302 1.00 39.34 187 SER A N 1
ATOM 1425 C CA . SER A 1 187 ? 23.910 10.382 -62.917 1.00 39.34 187 SER A CA 1
ATOM 1426 C C . SER A 1 187 ? 24.538 11.609 -63.598 1.00 39.34 187 SER A C 1
ATOM 1428 O O . SER A 1 187 ? 25.493 12.163 -63.043 1.00 39.34 187 SER A O 1
ATOM 1430 N N . PRO A 1 188 ? 24.116 11.973 -64.823 1.00 44.19 188 PRO A N 1
ATOM 1431 C CA . PRO A 1 188 ? 24.816 12.934 -65.661 1.00 44.19 188 PRO A CA 1
ATOM 1432 C C . PRO A 1 188 ? 24.496 14.373 -65.242 1.00 44.19 188 PRO A C 1
ATOM 1434 O O . PRO A 1 188 ? 23.357 14.719 -64.941 1.00 44.19 188 PRO A O 1
ATOM 1437 N N . LEU A 1 189 ? 25.526 15.216 -65.254 1.00 38.41 189 LEU A N 1
ATOM 1438 C CA . LEU A 1 189 ? 25.390 16.671 -65.225 1.00 38.41 189 LEU A CA 1
ATOM 1439 C C . LEU A 1 189 ? 24.462 17.150 -66.355 1.00 38.41 189 LEU A C 1
ATOM 1441 O O . LEU A 1 189 ? 24.570 16.648 -67.475 1.00 38.41 189 LEU A O 1
ATOM 1445 N N . PRO A 1 190 ? 23.740 18.258 -66.143 1.00 40.03 190 PRO A N 1
ATOM 1446 C CA . PRO A 1 190 ? 23.720 19.336 -67.106 1.00 40.03 190 PRO A CA 1
ATOM 1447 C C . PRO A 1 190 ? 24.601 20.475 -66.586 1.00 40.03 190 PRO A C 1
ATOM 1449 O O . PRO A 1 190 ? 24.507 20.904 -65.436 1.00 40.03 190 PRO A O 1
ATOM 1452 N N . ALA A 1 191 ? 25.490 20.945 -67.453 1.00 44.94 191 ALA A N 1
ATOM 1453 C CA . ALA A 1 191 ? 26.190 22.202 -67.270 1.00 44.94 191 ALA A CA 1
ATOM 1454 C C . ALA A 1 191 ? 25.177 23.361 -67.288 1.00 44.94 191 ALA A C 1
ATOM 1456 O O . ALA A 1 191 ? 24.356 23.459 -68.197 1.00 44.94 191 ALA A O 1
ATOM 1457 N N . GLY A 1 192 ? 25.253 24.240 -66.292 1.00 32.31 192 GLY A N 1
ATOM 1458 C CA . GLY A 1 192 ? 24.467 25.467 -66.182 1.00 32.31 192 GLY A CA 1
ATOM 1459 C C . GLY A 1 192 ? 25.087 26.340 -65.096 1.00 32.31 192 GLY A C 1
ATOM 1460 O O . GLY A 1 192 ? 25.397 25.838 -64.021 1.00 32.31 192 GLY A O 1
ATOM 1461 N N . GLY A 1 193 ? 25.389 27.592 -65.435 1.00 32.88 193 GLY A N 1
ATOM 1462 C CA . GLY A 1 193 ? 26.318 28.462 -64.719 1.00 32.88 193 GLY A CA 1
ATOM 1463 C C . GLY A 1 193 ? 25.878 28.934 -63.330 1.00 32.88 193 GLY A C 1
ATOM 1464 O O . GLY A 1 193 ? 24.735 28.744 -62.941 1.00 32.88 193 GLY A O 1
ATOM 1465 N N . ALA A 1 194 ? 26.867 29.520 -62.638 1.00 37.97 194 ALA A N 1
ATOM 1466 C CA . ALA A 1 194 ? 26.845 30.495 -61.534 1.00 37.97 194 ALA A CA 1
ATOM 1467 C C . ALA A 1 194 ? 25.505 30.677 -60.779 1.00 37.97 194 ALA A C 1
ATOM 1469 O O . ALA A 1 194 ? 24.470 30.933 -61.368 1.00 37.97 194 ALA A O 1
ATOM 1470 N N . GLU A 1 195 ? 25.447 30.646 -59.449 1.00 32.72 195 GLU A N 1
ATOM 1471 C CA . GLU A 1 195 ? 26.185 31.529 -58.548 1.00 32.72 195 GLU A CA 1
ATOM 1472 C C . GLU A 1 195 ? 26.296 30.885 -57.154 1.00 32.72 195 GLU A C 1
ATOM 1474 O O . GLU A 1 195 ? 25.317 30.468 -56.539 1.00 32.72 195 GLU A O 1
ATOM 1479 N N . SER A 1 196 ? 27.522 30.811 -56.639 1.00 40.06 196 SER A N 1
ATOM 1480 C CA . SER A 1 196 ? 27.820 30.425 -55.260 1.00 40.06 196 SER A CA 1
ATOM 1481 C C . SER A 1 196 ? 27.622 31.639 -54.349 1.00 40.06 196 SER A C 1
ATOM 1483 O O . SER A 1 196 ? 28.589 32.293 -53.952 1.00 40.06 196 SER A O 1
ATOM 1485 N N . THR A 1 197 ? 26.381 31.944 -53.994 1.00 42.06 197 THR A N 1
ATOM 1486 C CA . THR A 1 197 ? 26.063 32.941 -52.968 1.00 42.06 197 THR A CA 1
ATOM 1487 C C . THR A 1 197 ? 25.374 32.268 -51.783 1.00 42.06 197 THR A C 1
ATOM 1489 O O . THR A 1 197 ? 24.271 31.743 -51.871 1.00 42.06 197 THR A O 1
ATOM 1492 N N . GLY A 1 198 ? 26.055 32.287 -50.631 1.00 41.53 198 GLY A N 1
ATOM 1493 C CA . GLY A 1 198 ? 25.368 32.225 -49.339 1.00 41.53 198 GLY A CA 1
ATOM 1494 C C . GLY A 1 198 ? 25.280 30.880 -48.614 1.00 41.53 198 GLY A C 1
ATOM 1495 O O . GLY A 1 198 ? 24.290 30.650 -47.935 1.00 41.53 198 GLY A O 1
ATOM 1496 N N . ALA A 1 199 ? 26.289 30.004 -48.665 1.00 41.31 199 ALA A N 1
ATOM 1497 C CA . ALA A 1 199 ? 26.384 28.913 -47.680 1.00 41.31 199 ALA A CA 1
ATOM 1498 C C . ALA A 1 199 ? 27.807 28.363 -47.497 1.00 41.31 199 ALA A C 1
ATOM 1500 O O . ALA A 1 199 ? 28.010 27.151 -47.436 1.00 41.31 199 ALA A O 1
ATOM 1501 N N . ALA A 1 200 ? 28.811 29.228 -47.321 1.00 43.41 200 ALA A N 1
ATOM 1502 C CA . ALA A 1 200 ? 30.050 28.816 -46.656 1.00 43.41 200 ALA A CA 1
ATOM 1503 C C . ALA A 1 200 ? 29.759 28.593 -45.158 1.00 43.41 200 ALA A C 1
ATOM 1505 O O . ALA A 1 200 ? 30.214 29.326 -44.283 1.00 43.41 200 ALA A O 1
ATOM 1506 N N . ARG A 1 201 ? 28.920 27.598 -44.855 1.00 50.00 201 ARG A N 1
ATOM 1507 C CA . ARG A 1 201 ? 28.639 27.126 -43.505 1.00 50.00 201 ARG A CA 1
ATOM 1508 C C . ARG A 1 201 ? 29.948 26.540 -43.005 1.00 50.00 201 ARG A C 1
ATOM 1510 O O . ARG A 1 201 ? 30.269 25.430 -43.395 1.00 50.00 201 ARG A O 1
ATOM 1517 N N . ALA A 1 202 ? 30.714 27.332 -42.250 1.00 51.53 202 ALA A N 1
ATOM 1518 C CA . ALA A 1 202 ? 32.066 27.054 -41.768 1.00 51.53 202 ALA A CA 1
ATOM 1519 C C . ALA A 1 202 ? 32.355 25.548 -41.637 1.00 51.53 202 ALA A C 1
ATOM 1521 O O . ALA A 1 202 ? 32.059 24.916 -40.620 1.00 51.53 202 ALA A O 1
ATOM 1522 N N . CYS A 1 203 ? 32.888 24.956 -42.707 1.00 57.56 203 CYS A N 1
ATOM 1523 C CA . CYS A 1 203 ? 33.195 23.539 -42.745 1.00 57.56 203 CYS A CA 1
ATOM 1524 C C . CYS A 1 203 ? 34.428 23.342 -41.870 1.00 57.56 203 CYS A C 1
ATOM 1526 O O . CYS A 1 203 ? 35.553 23.605 -42.294 1.00 57.56 203 CYS A O 1
ATOM 1528 N N . VAL A 1 204 ? 34.218 22.925 -40.620 1.00 74.00 204 VAL A N 1
ATOM 1529 C CA . VAL A 1 204 ? 35.308 22.554 -39.715 1.00 74.00 204 VAL A CA 1
ATOM 1530 C C . VAL A 1 204 ? 36.173 21.521 -40.432 1.00 74.00 204 VAL A C 1
ATOM 1532 O O . VAL A 1 204 ? 35.668 20.486 -40.871 1.00 74.00 204 VAL A O 1
ATOM 1535 N N . SER A 1 205 ? 37.468 21.807 -40.581 1.00 82.81 205 SER A N 1
ATOM 1536 C CA . SER A 1 205 ? 38.348 20.944 -41.369 1.00 82.81 205 SER A CA 1
ATOM 1537 C C . SER A 1 205 ? 38.361 19.510 -40.806 1.00 82.81 205 SER A C 1
ATOM 1539 O O . SER A 1 205 ? 38.263 19.323 -39.586 1.00 82.81 205 SER A O 1
ATOM 1541 N N . PRO A 1 206 ? 38.524 18.470 -41.648 1.00 77.38 206 PRO A N 1
ATOM 1542 C CA . PRO A 1 206 ? 38.549 17.077 -41.190 1.00 77.38 206 PRO A CA 1
ATOM 1543 C C . PRO A 1 206 ? 39.593 16.814 -40.098 1.00 77.38 206 PRO A C 1
ATOM 1545 O O . PRO A 1 206 ? 39.365 16.006 -39.197 1.00 77.38 206 PRO A O 1
ATOM 1548 N N . ARG A 1 207 ? 40.714 17.548 -40.133 1.00 78.62 207 ARG A N 1
ATOM 1549 C CA . ARG A 1 207 ? 41.751 17.519 -39.091 1.00 78.62 207 ARG A CA 1
ATOM 1550 C C . ARG A 1 207 ? 41.225 18.037 -37.752 1.00 78.62 207 ARG A C 1
ATOM 1552 O O . ARG A 1 207 ? 41.411 17.377 -36.732 1.00 78.62 207 ARG A O 1
ATOM 1559 N N . VAL A 1 208 ? 40.521 19.169 -37.752 1.00 81.31 208 VAL A N 1
ATOM 1560 C CA . VAL A 1 208 ? 39.926 19.744 -36.534 1.00 81.31 208 VAL A CA 1
ATOM 1561 C C . VAL A 1 208 ? 38.812 18.842 -35.999 1.00 81.31 208 VAL A C 1
ATOM 1563 O O . VAL A 1 208 ? 38.774 18.573 -34.800 1.00 81.31 208 VAL A O 1
ATOM 1566 N N . LEU A 1 209 ? 37.966 18.274 -36.865 1.00 80.38 209 LEU A N 1
ATOM 1567 C CA . LEU A 1 209 ? 36.962 17.281 -36.458 1.00 80.38 209 LEU A CA 1
ATOM 1568 C C . LEU A 1 209 ? 37.598 16.022 -35.852 1.00 80.38 209 LEU A C 1
ATOM 1570 O O . LEU A 1 209 ? 37.098 15.501 -34.853 1.00 80.38 209 LEU A O 1
ATOM 1574 N N . GLY A 1 210 ? 38.707 15.546 -36.422 1.00 83.50 210 GLY A N 1
ATOM 1575 C CA . GLY A 1 210 ? 39.498 14.448 -35.864 1.00 83.50 210 GLY A CA 1
ATOM 1576 C C . GLY A 1 210 ? 40.016 14.771 -34.462 1.00 83.50 210 GLY A C 1
ATOM 1577 O O . GLY A 1 210 ? 39.818 13.980 -33.537 1.00 83.50 210 GLY A O 1
ATOM 1578 N N . GLY A 1 211 ? 40.580 15.968 -34.279 1.00 85.31 211 GLY A N 1
ATOM 1579 C CA . GLY A 1 211 ? 41.034 16.464 -32.977 1.00 85.31 211 GLY A CA 1
ATOM 1580 C C . GLY A 1 211 ? 39.903 16.579 -31.952 1.00 85.31 211 GLY A C 1
ATOM 1581 O O . GLY A 1 211 ? 40.041 16.113 -30.820 1.00 85.31 211 GLY A O 1
ATOM 1582 N N . LEU A 1 212 ? 38.746 17.111 -32.353 1.00 81.25 212 LEU A N 1
ATOM 1583 C CA . LEU A 1 212 ? 37.561 17.222 -31.496 1.00 81.25 212 LEU A CA 1
ATOM 1584 C C . LEU A 1 212 ? 37.026 15.848 -31.076 1.00 81.25 212 LEU A C 1
ATOM 1586 O O . LEU A 1 212 ? 36.702 15.648 -29.904 1.00 81.25 212 LEU A O 1
ATOM 1590 N N . ARG A 1 213 ? 36.988 14.875 -31.995 1.00 83.00 213 ARG A N 1
ATOM 1591 C CA . ARG A 1 213 ? 36.578 13.491 -31.698 1.00 83.00 213 ARG A CA 1
ATOM 1592 C C . ARG A 1 213 ? 37.563 12.793 -30.764 1.00 83.00 213 ARG A C 1
ATOM 1594 O O . ARG A 1 213 ? 37.133 12.133 -29.819 1.00 83.00 213 ARG A O 1
ATOM 1601 N N . ALA A 1 214 ? 38.865 12.952 -30.993 1.00 84.75 214 ALA A N 1
ATOM 1602 C CA . ALA A 1 214 ? 39.898 12.403 -30.118 1.00 84.75 214 ALA A CA 1
ATOM 1603 C C . ALA A 1 214 ? 39.808 13.004 -28.708 1.00 84.75 214 ALA A C 1
ATOM 1605 O O . ALA A 1 214 ? 39.838 12.273 -27.718 1.00 84.75 214 ALA A O 1
ATOM 1606 N N . ARG A 1 215 ? 39.603 14.322 -28.609 1.00 81.50 215 ARG A N 1
ATOM 1607 C CA . ARG A 1 215 ? 39.402 15.018 -27.333 1.00 81.50 215 ARG A CA 1
ATOM 1608 C C . ARG A 1 215 ? 38.134 14.554 -26.618 1.00 81.50 215 ARG A C 1
ATOM 1610 O O . ARG A 1 215 ? 38.189 14.277 -25.427 1.00 81.50 215 ARG A O 1
ATOM 1617 N N . ALA A 1 216 ? 37.019 14.400 -27.331 1.00 82.44 216 ALA A N 1
ATOM 1618 C CA . ALA A 1 216 ? 35.776 13.892 -26.752 1.00 82.44 216 ALA A CA 1
ATOM 1619 C C . ALA A 1 216 ? 35.937 12.470 -26.188 1.00 82.44 216 ALA A C 1
ATOM 1621 O O . ALA A 1 216 ? 35.409 12.170 -25.121 1.00 82.44 216 ALA A O 1
ATOM 1622 N N . ARG A 1 217 ? 36.704 11.603 -26.865 1.00 84.62 217 ARG A N 1
ATOM 1623 C CA . ARG A 1 217 ? 37.041 10.267 -26.345 1.00 84.62 217 ARG A CA 1
ATOM 1624 C C . ARG A 1 217 ? 37.882 10.348 -25.071 1.00 84.62 217 ARG A C 1
ATOM 1626 O O . ARG A 1 217 ? 37.571 9.640 -24.124 1.00 84.62 217 ARG A O 1
ATOM 1633 N N . ARG A 1 218 ? 38.883 11.236 -25.016 1.00 85.19 218 ARG A N 1
ATOM 1634 C CA . ARG A 1 218 ? 39.707 11.448 -23.809 1.00 85.19 218 ARG A CA 1
ATOM 1635 C C . ARG A 1 218 ? 38.879 11.929 -22.619 1.00 85.19 218 ARG A C 1
ATOM 1637 O O . ARG A 1 218 ? 39.023 11.385 -21.536 1.00 85.19 218 ARG A O 1
ATOM 1644 N N . LEU A 1 219 ? 37.983 12.892 -22.835 1.00 81.75 219 LEU A N 1
ATOM 1645 C CA . LEU A 1 219 ? 37.116 13.421 -21.778 1.00 81.75 219 LEU A CA 1
ATOM 1646 C C . LEU A 1 219 ? 36.115 12.378 -21.261 1.00 81.75 219 LEU A C 1
ATOM 1648 O O . LEU A 1 219 ? 35.837 12.337 -20.074 1.00 81.75 219 LEU A O 1
ATOM 1652 N N . ARG A 1 220 ? 35.612 11.494 -22.130 1.00 81.19 220 ARG A N 1
ATOM 1653 C CA . ARG A 1 220 ? 34.765 10.359 -21.717 1.00 81.19 220 ARG A CA 1
ATOM 1654 C C . ARG A 1 220 ? 35.542 9.266 -20.983 1.00 81.19 220 ARG A C 1
ATOM 1656 O O . ARG A 1 220 ? 34.955 8.544 -20.190 1.00 81.19 220 ARG A O 1
ATOM 1663 N N . ALA A 1 221 ? 36.835 9.137 -21.272 1.00 83.31 221 ALA A N 1
ATOM 1664 C CA . ALA A 1 221 ? 37.725 8.176 -20.632 1.00 83.31 221 ALA A CA 1
ATOM 1665 C C . ALA A 1 221 ? 38.262 8.660 -19.274 1.00 83.31 221 ALA A C 1
ATOM 1667 O O . ALA A 1 221 ? 38.991 7.917 -18.620 1.00 83.31 221 ALA A O 1
ATOM 1668 N N . THR A 1 222 ? 37.924 9.879 -18.828 1.00 87.44 222 THR A N 1
ATOM 1669 C CA . THR A 1 222 ? 38.263 10.307 -17.467 1.00 87.44 222 THR A CA 1
ATOM 1670 C C . THR A 1 222 ? 37.559 9.399 -16.459 1.00 87.44 222 THR A C 1
ATOM 1672 O O . THR A 1 222 ? 36.420 8.983 -16.685 1.00 87.44 222 THR A O 1
ATOM 1675 N N . PRO A 1 223 ? 38.198 9.077 -15.325 1.00 81.75 223 PRO A N 1
ATOM 1676 C CA . PRO A 1 223 ? 37.642 8.122 -14.373 1.00 81.75 223 PRO A CA 1
ATOM 1677 C C . PRO A 1 223 ? 36.300 8.592 -13.790 1.00 81.75 223 PRO A C 1
ATOM 1679 O O . PRO A 1 223 ? 35.451 7.765 -13.481 1.00 81.75 223 PRO A O 1
ATOM 1682 N N . ALA A 1 224 ? 36.069 9.904 -13.680 1.00 78.69 224 ALA A N 1
ATOM 1683 C CA . ALA A 1 224 ? 34.787 10.456 -13.247 1.00 78.69 224 ALA A CA 1
ATOM 1684 C C . ALA A 1 224 ? 33.677 10.248 -14.294 1.00 78.69 224 ALA A C 1
ATOM 1686 O O . ALA A 1 224 ? 32.627 9.699 -13.959 1.00 78.69 224 ALA A O 1
ATOM 1687 N N . ALA A 1 225 ? 33.925 10.602 -15.560 1.00 81.50 225 ALA A N 1
ATOM 1688 C CA . ALA A 1 225 ? 32.945 10.440 -16.634 1.00 81.50 225 ALA A CA 1
ATOM 1689 C C . ALA A 1 225 ? 32.687 8.963 -16.961 1.00 81.50 225 ALA A C 1
ATOM 1691 O O . ALA A 1 225 ? 31.539 8.569 -17.150 1.00 81.50 225 ALA A O 1
ATOM 1692 N N . ALA A 1 226 ? 33.728 8.129 -16.970 1.00 81.19 226 ALA A N 1
ATOM 1693 C CA . ALA A 1 226 ? 33.607 6.695 -17.209 1.00 81.19 226 ALA A CA 1
ATOM 1694 C C . ALA A 1 226 ? 32.774 6.006 -16.118 1.00 81.19 226 ALA A C 1
ATOM 1696 O O . ALA A 1 226 ? 31.886 5.218 -16.438 1.00 81.19 226 ALA A O 1
ATOM 1697 N N . ARG A 1 227 ? 32.995 6.350 -14.838 1.00 80.62 227 ARG A N 1
ATOM 1698 C CA . ARG A 1 227 ? 32.166 5.847 -13.729 1.00 80.62 227 ARG A CA 1
ATOM 1699 C C . ARG A 1 227 ? 30.723 6.330 -13.833 1.00 80.62 227 ARG A C 1
ATOM 1701 O O . ARG A 1 227 ? 29.817 5.521 -13.685 1.00 80.62 227 ARG A O 1
ATOM 1708 N N . ALA A 1 228 ? 30.506 7.611 -14.127 1.00 77.81 228 ALA A N 1
ATOM 1709 C CA . ALA A 1 228 ? 29.162 8.166 -14.272 1.00 77.81 228 ALA A CA 1
ATOM 1710 C C . ALA A 1 228 ? 28.387 7.524 -15.437 1.00 77.81 228 ALA A C 1
ATOM 1712 O O . ALA A 1 228 ? 27.206 7.230 -15.294 1.00 77.81 228 ALA A O 1
ATOM 1713 N N . LEU A 1 229 ? 29.051 7.250 -16.565 1.00 79.25 229 LEU A N 1
ATOM 1714 C CA . LEU A 1 229 ? 28.453 6.575 -17.725 1.00 79.25 229 LEU A CA 1
ATOM 1715 C C . LEU A 1 229 ? 28.224 5.071 -17.509 1.00 79.25 229 LEU A C 1
ATOM 1717 O O . LEU A 1 229 ? 27.397 4.487 -18.203 1.00 79.25 229 LEU A O 1
ATOM 1721 N N . ALA A 1 230 ? 28.941 4.443 -16.574 1.00 80.62 230 ALA A N 1
ATOM 1722 C CA . ALA A 1 230 ? 28.750 3.038 -16.213 1.00 80.62 230 ALA A CA 1
ATOM 1723 C C . ALA A 1 230 ? 27.564 2.813 -15.254 1.00 80.62 230 ALA A C 1
ATOM 1725 O O . ALA A 1 230 ? 27.123 1.677 -15.082 1.00 80.62 230 ALA A O 1
ATOM 1726 N N . LEU A 1 231 ? 27.029 3.872 -14.634 1.00 79.62 231 LEU A N 1
ATOM 1727 C CA . LEU A 1 231 ? 25.857 3.779 -13.764 1.00 79.62 231 LEU A CA 1
ATOM 1728 C C . LEU A 1 231 ? 24.580 3.620 -14.595 1.00 79.62 231 LEU A C 1
ATOM 1730 O O . LEU A 1 231 ? 24.227 4.485 -15.393 1.00 79.62 231 LEU A O 1
ATOM 1734 N N . HIS A 1 232 ? 23.836 2.542 -14.343 1.00 63.44 232 HIS A N 1
ATOM 1735 C CA . HIS A 1 232 ? 22.623 2.199 -15.096 1.00 63.44 232 HIS A CA 1
ATOM 1736 C C . HIS A 1 232 ? 21.494 3.245 -14.971 1.00 63.44 232 HIS A C 1
ATOM 1738 O O . HIS A 1 232 ? 20.642 3.347 -15.847 1.00 63.44 232 HIS A O 1
ATOM 1744 N N . ALA A 1 233 ? 21.507 4.051 -13.903 1.00 61.22 233 ALA A N 1
ATOM 1745 C CA . ALA A 1 233 ? 20.501 5.075 -13.613 1.00 61.22 233 ALA A CA 1
ATOM 1746 C C . ALA A 1 233 ? 20.942 6.515 -13.950 1.00 61.22 233 ALA A C 1
ATOM 1748 O O . ALA A 1 233 ? 20.199 7.462 -13.666 1.00 61.22 233 ALA A O 1
ATOM 1749 N N . ALA A 1 234 ? 22.140 6.709 -14.514 1.00 65.75 234 ALA A N 1
ATOM 1750 C CA . ALA A 1 234 ? 22.627 8.040 -14.859 1.00 65.75 234 ALA A CA 1
ATOM 1751 C C . ALA A 1 234 ? 21.932 8.573 -16.119 1.00 65.75 234 ALA A C 1
ATOM 1753 O O . ALA A 1 234 ? 21.858 7.899 -17.148 1.00 65.75 234 ALA A O 1
ATOM 1754 N N . ASP A 1 235 ? 21.456 9.820 -16.064 1.00 74.56 235 ASP A N 1
ATOM 1755 C CA . ASP A 1 235 ? 21.027 10.511 -17.275 1.00 74.56 235 ASP A CA 1
ATOM 1756 C C . ASP A 1 235 ? 22.261 10.846 -18.121 1.00 74.56 235 ASP A C 1
ATOM 1758 O O . ASP A 1 235 ? 23.041 11.752 -17.830 1.00 74.56 235 ASP A O 1
ATOM 1762 N N . THR A 1 236 ? 22.445 10.093 -19.201 1.00 75.00 236 THR A N 1
ATOM 1763 C CA . THR A 1 236 ? 23.569 10.282 -20.127 1.00 75.00 236 THR A 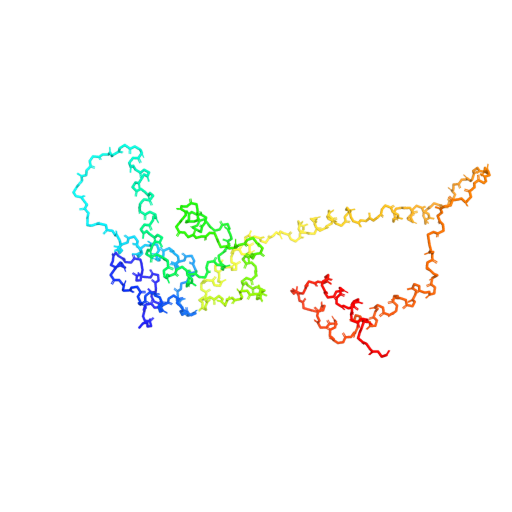CA 1
ATOM 1764 C C . THR A 1 236 ? 23.657 11.711 -20.676 1.00 75.00 236 THR A C 1
ATOM 1766 O O . THR A 1 236 ? 24.754 12.184 -20.979 1.00 75.00 236 THR A O 1
ATOM 1769 N N . ASN A 1 237 ? 22.537 12.434 -20.767 1.00 75.50 237 ASN A N 1
ATOM 1770 C CA . ASN A 1 237 ? 22.491 13.790 -21.305 1.00 75.50 237 ASN A CA 1
ATOM 1771 C C . ASN A 1 237 ? 23.090 14.816 -20.328 1.00 75.50 237 ASN A C 1
ATOM 1773 O O . ASN A 1 237 ? 23.818 15.719 -20.746 1.00 75.50 237 ASN A O 1
ATOM 1777 N N . THR A 1 238 ? 22.858 14.652 -19.023 1.00 75.75 238 THR A N 1
ATOM 1778 C CA . THR A 1 238 ? 23.439 15.526 -17.991 1.00 75.75 238 THR A CA 1
ATOM 1779 C C . THR A 1 238 ? 24.930 15.275 -17.830 1.00 75.75 238 THR A C 1
ATOM 1781 O O . THR A 1 238 ? 25.696 16.238 -17.793 1.00 75.75 238 THR A O 1
ATOM 1784 N N . VAL A 1 239 ? 25.362 14.010 -17.864 1.00 78.00 239 VAL A N 1
ATOM 1785 C CA . VAL A 1 239 ? 26.788 13.650 -17.862 1.00 78.00 239 VAL A CA 1
ATOM 1786 C C . VAL A 1 239 ? 27.492 14.265 -19.073 1.00 78.00 239 VAL A C 1
ATOM 1788 O O . VAL A 1 239 ? 28.550 14.872 -18.927 1.00 78.00 239 VAL A O 1
ATOM 1791 N N . TYR A 1 240 ? 26.894 14.203 -20.269 1.00 78.88 240 TYR A N 1
ATOM 1792 C CA . TYR A 1 240 ? 27.484 14.850 -21.444 1.00 78.88 240 TYR A CA 1
ATOM 1793 C C . TYR A 1 240 ? 27.543 16.371 -21.334 1.00 78.88 240 TYR A C 1
ATOM 1795 O O . TYR A 1 240 ? 28.552 16.951 -21.732 1.00 78.88 240 TYR A O 1
ATOM 1803 N N . ARG A 1 241 ? 26.515 17.023 -20.782 1.00 78.81 241 ARG A N 1
ATOM 1804 C CA . ARG A 1 241 ? 26.559 18.470 -20.527 1.00 78.81 241 ARG A CA 1
ATOM 1805 C C . ARG A 1 241 ? 27.664 18.827 -19.541 1.00 78.81 241 ARG A C 1
ATOM 1807 O O . ARG A 1 241 ? 28.424 19.744 -19.819 1.00 78.81 241 ARG A O 1
ATOM 1814 N N . GLN A 1 242 ? 27.811 18.076 -18.453 1.00 77.00 242 GLN A N 1
ATOM 1815 C CA . GLN A 1 242 ? 28.870 18.308 -17.470 1.00 77.00 242 GLN A CA 1
ATOM 1816 C C . GLN A 1 242 ? 30.260 18.104 -18.071 1.00 77.00 242 GLN A C 1
ATOM 1818 O O . GLN A 1 242 ? 31.097 18.981 -17.931 1.00 77.00 242 GLN A O 1
ATOM 1823 N N . VAL A 1 243 ? 30.476 17.042 -18.851 1.00 78.19 243 VAL A N 1
ATOM 1824 C CA . VAL A 1 243 ? 31.745 16.805 -19.568 1.00 78.19 243 VAL A CA 1
ATOM 1825 C C . VAL A 1 243 ? 32.069 17.922 -20.575 1.00 78.19 243 VAL A C 1
ATOM 1827 O O . VAL A 1 243 ? 33.234 18.190 -20.871 1.00 78.19 243 VAL A O 1
ATOM 1830 N N . ILE A 1 244 ? 31.049 18.576 -21.138 1.00 73.62 244 ILE A N 1
ATOM 1831 C CA . ILE A 1 244 ? 31.222 19.733 -22.028 1.00 73.62 244 ILE A CA 1
ATOM 1832 C C . ILE A 1 244 ? 31.560 21.003 -21.228 1.00 73.62 244 ILE A C 1
ATOM 1834 O O . ILE A 1 244 ? 32.397 21.777 -21.692 1.00 73.62 244 ILE A O 1
ATOM 1838 N N . LEU A 1 245 ? 30.937 21.192 -20.060 1.00 71.75 245 LEU A N 1
ATOM 1839 C CA . LEU A 1 245 ? 31.076 22.360 -19.176 1.00 71.75 245 LEU A CA 1
ATOM 1840 C C . LEU A 1 245 ? 32.330 22.321 -18.285 1.00 71.75 245 LEU A C 1
ATOM 1842 O O . LEU A 1 245 ? 32.852 23.369 -17.924 1.00 71.75 245 LEU A O 1
ATOM 1846 N N . GLU A 1 246 ? 32.885 21.140 -17.999 1.00 65.62 246 GLU A N 1
ATOM 1847 C CA . GLU A 1 246 ? 34.148 20.947 -17.255 1.00 65.62 246 GLU A CA 1
ATOM 1848 C C . GLU A 1 246 ? 35.367 21.580 -17.969 1.00 65.62 246 GLU A C 1
ATOM 1850 O O . GLU A 1 246 ? 36.486 21.561 -17.468 1.00 65.62 246 GLU A O 1
ATOM 1855 N N . LYS A 1 247 ? 35.153 22.174 -19.151 1.00 57.56 247 LYS A N 1
ATOM 1856 C CA . LYS A 1 247 ? 36.122 22.984 -19.893 1.00 57.56 247 LYS A CA 1
ATOM 1857 C C . LYS A 1 247 ? 36.438 24.345 -19.265 1.00 57.56 247 LYS A C 1
ATOM 1859 O O . LYS A 1 247 ? 37.466 24.901 -19.644 1.00 57.56 247 LYS A O 1
ATOM 1864 N N . ASP A 1 248 ? 35.628 24.856 -18.338 1.00 51.62 248 ASP A N 1
ATOM 1865 C CA . ASP A 1 248 ? 35.788 26.231 -17.833 1.00 51.62 248 ASP A CA 1
ATOM 1866 C C . ASP A 1 248 ? 36.575 26.333 -16.509 1.00 51.62 248 ASP A C 1
ATOM 1868 O O . ASP A 1 248 ? 36.753 27.425 -15.968 1.00 51.62 248 ASP A O 1
ATOM 1872 N N . VAL A 1 249 ? 37.115 25.222 -15.991 1.00 45.47 249 VAL A N 1
ATOM 1873 C CA . VAL A 1 249 ? 37.962 25.219 -14.785 1.00 45.47 249 VAL A CA 1
ATOM 1874 C C . VAL A 1 249 ? 39.429 24.971 -15.156 1.00 45.47 249 VAL A C 1
ATOM 1876 O O . VAL A 1 249 ? 39.878 23.837 -15.266 1.00 45.47 249 VAL A O 1
ATOM 1879 N N . LYS A 1 250 ? 40.133 26.095 -15.352 1.00 37.62 250 LYS A N 1
ATOM 1880 C CA . LYS A 1 250 ? 41.583 26.365 -15.227 1.00 37.62 250 LYS A CA 1
ATOM 1881 C C . LYS A 1 250 ? 42.586 25.256 -15.595 1.00 37.62 250 LYS A C 1
ATOM 1883 O O . LYS A 1 250 ? 42.800 24.329 -14.818 1.00 37.62 250 LYS A O 1
ATOM 1888 N N . ILE A 1 251 ? 43.369 25.524 -16.648 1.00 32.66 251 ILE A N 1
ATOM 1889 C CA . ILE A 1 251 ? 44.809 25.844 -16.524 1.00 32.66 251 ILE A CA 1
ATOM 1890 C C . ILE A 1 251 ? 45.059 27.103 -17.350 1.00 32.66 251 ILE A C 1
ATOM 1892 O O . ILE A 1 251 ? 44.628 27.100 -18.525 1.00 32.66 251 ILE A O 1
#

Foldseek 3Di:
DVCCQQCVLVCLVDLCLLVDDVVVLQVSLQDLARQDALLSNVVSLLSNLCSVPPDDDPDDDDDDDPVVVVVVLLVSLVSLLVSCVVVLVSSPCLQDDLPPPSLVVNCVSVSHPRDDDPPDHSVCCVVVPPNDDDHRPHVVNVVVVVVVVVVVDDPVVVVVVVVVVVVVVVPPPVVVVVVCVVVDDDDDDDDDDDDPPDDPVVDQDPVNVVVVVVVVVVLCPPPVNVVLVPDPPHDNVVSVVVSVVVVPDDD

Secondary structure (DSSP, 8-state):
-HHHHHTHHHHHHSTTGGGS-HHHHHHHHH-TT-SS-HHHHHHHHHHHHHHHTPPPPPP------HHHHHHHHHHHHHHHHHHHTTTGGGS-GGGS-TT-HHHHHHHHTTSSPPS--TT--HHHHHTTSSS--PPP--HHHHHHHHHHHHHT---HHHHHHHHHHHHHTTS-THHHHHHHHHH----PPPP------S-------HHHHHHHHHHHHHHHTSHHHHHHHH-TT--HHHHHHHHHHGGGS--

Sequence (251 aa):
MRYLRDEFPTIMSAGSCGRIPGSALSEALASPFLQASEAQALRAVLRWAAAARAPAPPAAWPRAPSHTRRARRDAGDAALRDALAPLAPLLRLEHLPPDHDLLQQVVRRGIVSAVGGEGAGAADAWLARGSYRPPRCFLPYLDEIKALLEDQAVPEAELARARRERYLHRIPDTLYMVAAARNGGRSPLPAGGAESTGAARACVSPRVLGGLRARARRLRATPAAARALALHAADTNTVYRQVILEKDVKI

Organism: Spodoptera frugiperda (NCBI:txid7108)

InterPro domains:
  IPR042345 BTB/POZ domain-containing protein 7 [PTHR16064] (1-245)

pLDDT: mean 74.54, std 16.66, range [32.31, 95.5]